Protein AF-A0A926M4H6-F1 (afdb_monomer_lite)

Secondary structure (DSSP, 8-state):
-EEEEEEEEEEETTTTEEEEEEEEEETTEEEEEEEEEETTTTEEEEEEEETTTTEEEEEEEE--SSS-EEEEEEEEETTEEEEEEEEE-SSEEEEEE--SSSEEEEEEEETTEEEEEEEEEEEEE-TTTTSTTSHHHHHHHTTTT--TT--EEEEEEEEEEET-TTEEEEEEEEEEETTEEE-TTEEEEETTTEEEEEEEEEEEEETTEEEEEEEEEEEES-HHHHHHHTT--GGG-----EEEEEEEEETTTTEEEEEEEEETTB--HHHHHHHHHHHTSS-----HHHHHHHHHHHHHHHH-

Structure (mmCIF, N/CA/C/O backbone):
data_AF-A0A926M4H6-F1
#
_entry.id   AF-A0A926M4H6-F1
#
loop_
_atom_site.group_PDB
_atom_site.id
_atom_site.type_symbol
_atom_site.label_atom_id
_atom_site.label_alt_id
_atom_site.label_comp_id
_atom_site.label_asym_id
_atom_site.label_entity_id
_atom_site.label_seq_id
_atom_site.pdbx_PDB_ins_code
_atom_site.Cartn_x
_atom_site.Cartn_y
_atom_site.Cartn_z
_atom_site.occupancy
_atom_site.B_iso_or_equiv
_atom_site.auth_seq_id
_atom_site.auth_comp_id
_atom_site.auth_asym_id
_atom_site.auth_atom_id
_atom_site.pdbx_PDB_model_num
ATOM 1 N N . ILE A 1 1 ? 26.370 9.071 -8.020 1.00 70.00 1 ILE A N 1
ATOM 2 C CA . ILE A 1 1 ? 25.369 8.137 -7.439 1.00 70.00 1 ILE A CA 1
ATOM 3 C C . ILE A 1 1 ? 25.194 6.892 -8.317 1.00 70.00 1 ILE A C 1
ATOM 5 O O . ILE A 1 1 ? 25.114 5.806 -7.763 1.00 70.00 1 ILE A O 1
ATOM 9 N N . ASN A 1 2 ? 25.250 7.008 -9.650 1.00 79.31 2 ASN A N 1
ATOM 10 C CA . ASN A 1 2 ? 25.356 5.860 -10.562 1.00 79.31 2 ASN A CA 1
ATOM 11 C C . ASN A 1 2 ? 26.815 5.659 -11.034 1.00 79.31 2 ASN A C 1
ATOM 13 O O . ASN A 1 2 ? 27.478 6.642 -11.373 1.00 79.31 2 ASN A O 1
ATOM 17 N N . LYS A 1 3 ? 27.313 4.419 -11.039 1.00 91.81 3 LYS A N 1
ATOM 18 C CA . LYS A 1 3 ? 28.613 4.013 -11.596 1.00 91.81 3 LYS A CA 1
ATOM 19 C C . LYS A 1 3 ? 28.379 3.097 -12.794 1.00 91.81 3 LYS A C 1
ATOM 21 O O . LYS A 1 3 ? 27.682 2.095 -12.669 1.00 91.81 3 LYS A O 1
ATOM 26 N N . ILE A 1 4 ? 29.022 3.391 -13.920 1.00 93.75 4 ILE A N 1
ATOM 27 C CA . ILE A 1 4 ? 29.002 2.539 -15.115 1.00 93.75 4 ILE A CA 1
ATOM 28 C C . ILE A 1 4 ? 30.327 1.779 -15.168 1.00 93.75 4 ILE A C 1
ATOM 30 O O . ILE A 1 4 ? 31.373 2.379 -15.398 1.00 93.75 4 ILE A O 1
ATOM 34 N N . TYR A 1 5 ? 30.300 0.465 -14.951 1.00 93.25 5 TYR A N 1
ATOM 35 C CA . TYR A 1 5 ? 31.510 -0.364 -15.015 1.00 93.25 5 TYR A CA 1
ATOM 36 C C . TYR A 1 5 ? 31.916 -0.683 -16.446 1.00 93.25 5 TYR A C 1
ATOM 38 O O . TYR A 1 5 ? 33.097 -0.780 -16.764 1.00 93.25 5 TYR A O 1
ATOM 46 N N . ASN A 1 6 ? 30.924 -0.932 -17.297 1.00 94.44 6 ASN A N 1
ATOM 47 C CA . ASN A 1 6 ? 31.132 -1.252 -18.697 1.00 94.44 6 ASN A CA 1
ATOM 48 C C . ASN A 1 6 ? 29.868 -0.904 -19.474 1.00 94.44 6 ASN A C 1
ATOM 50 O O . ASN A 1 6 ? 28.768 -1.215 -19.019 1.00 94.44 6 ASN A O 1
ATOM 54 N N . SER A 1 7 ? 30.033 -0.310 -20.647 1.00 95.75 7 SER A N 1
ATOM 55 C CA . SER A 1 7 ? 28.954 -0.037 -21.583 1.00 95.75 7 SER A CA 1
ATOM 56 C C . SER A 1 7 ? 29.453 -0.298 -22.997 1.00 95.75 7 SER A C 1
ATOM 58 O O . SER A 1 7 ? 30.540 0.148 -23.365 1.00 95.75 7 SER A O 1
ATOM 60 N N . LYS A 1 8 ? 28.678 -1.043 -23.782 1.00 96.81 8 LYS A N 1
ATOM 61 C CA . LYS A 1 8 ? 28.976 -1.357 -25.178 1.00 96.81 8 LYS A CA 1
ATOM 62 C C . LYS A 1 8 ? 27.751 -1.065 -26.021 1.00 96.81 8 LYS A C 1
ATOM 64 O O . LYS A 1 8 ? 26.684 -1.598 -25.737 1.00 96.81 8 LYS A O 1
ATOM 69 N N . PHE A 1 9 ? 27.939 -0.272 -27.067 1.00 96.38 9 PHE A N 1
ATOM 70 C CA . PHE A 1 9 ? 26.945 -0.042 -28.102 1.00 96.38 9 PHE A CA 1
ATOM 71 C C . PHE A 1 9 ? 27.488 -0.576 -29.423 1.00 96.38 9 PHE A C 1
ATOM 73 O O . PHE A 1 9 ? 28.598 -0.216 -29.818 1.00 96.38 9 PHE A O 1
ATOM 80 N N . PHE A 1 10 ? 26.753 -1.476 -30.064 1.00 96.19 10 PHE A N 1
ATOM 81 C CA . PHE A 1 10 ? 27.194 -2.134 -31.290 1.00 96.19 10 PHE A CA 1
ATOM 82 C C . PHE A 1 10 ? 26.002 -2.570 -32.139 1.00 96.19 10 PHE A C 1
ATOM 84 O O . PHE A 1 10 ? 24.872 -2.652 -31.662 1.00 96.19 10 PHE A O 1
ATOM 91 N N . PHE A 1 11 ? 26.273 -2.859 -33.407 1.00 95.12 11 PHE A N 1
ATOM 92 C CA . PHE A 1 11 ? 25.317 -3.511 -34.289 1.00 95.12 11 PHE A CA 1
ATOM 93 C C . PHE A 1 11 ? 25.547 -5.026 -34.245 1.00 95.12 11 PHE A C 1
ATOM 95 O O . PHE A 1 11 ? 26.652 -5.492 -34.530 1.00 95.12 11 PHE A O 1
ATOM 102 N N . ASP A 1 12 ? 24.532 -5.787 -33.848 1.00 91.88 12 ASP A N 1
ATOM 103 C CA . ASP A 1 12 ? 24.532 -7.247 -33.888 1.00 91.88 12 ASP A CA 1
ATOM 104 C C . ASP A 1 12 ? 24.179 -7.704 -35.306 1.00 91.88 12 ASP A C 1
ATOM 106 O O . ASP A 1 12 ? 23.017 -7.680 -35.706 1.00 91.88 12 ASP A O 1
ATOM 110 N N . PHE A 1 13 ? 25.189 -8.115 -36.074 1.00 89.81 13 PHE A N 1
ATOM 111 C CA . PHE A 1 13 ? 25.015 -8.565 -37.457 1.00 89.81 13 PHE A CA 1
ATOM 112 C C . PHE A 1 13 ? 24.216 -9.867 -37.587 1.00 89.81 13 PHE A C 1
ATOM 114 O O . PHE A 1 13 ? 23.619 -10.085 -38.637 1.00 89.81 13 PHE A O 1
ATOM 121 N N . ASN A 1 14 ? 24.186 -10.716 -36.555 1.00 89.69 14 ASN A N 1
ATOM 122 C CA . ASN A 1 14 ? 23.461 -11.987 -36.611 1.00 89.69 14 ASN A CA 1
ATOM 123 C C . ASN A 1 14 ? 21.954 -11.761 -36.473 1.00 89.69 14 ASN A C 1
ATOM 125 O O . ASN A 1 14 ? 21.169 -12.381 -37.183 1.00 89.69 14 ASN A O 1
ATOM 129 N N . ASN A 1 15 ? 21.566 -10.858 -35.568 1.00 89.38 15 ASN A N 1
ATOM 130 C CA . ASN A 1 15 ? 20.164 -10.538 -35.294 1.00 89.38 15 ASN A CA 1
ATOM 131 C C . ASN A 1 15 ? 19.672 -9.275 -36.019 1.00 89.38 15 ASN A C 1
ATOM 133 O O . ASN A 1 15 ? 18.485 -8.976 -35.975 1.00 89.38 15 ASN A O 1
ATOM 137 N N . LEU A 1 16 ? 20.571 -8.533 -36.676 1.00 91.50 16 LEU A N 1
ATOM 138 C CA . LEU A 1 16 ? 20.319 -7.257 -37.356 1.00 91.50 16 LEU A CA 1
ATOM 139 C C . LEU A 1 16 ? 19.759 -6.151 -36.437 1.00 91.50 16 LEU A C 1
ATOM 141 O O . LEU A 1 16 ? 18.946 -5.321 -36.855 1.00 91.50 16 LEU A O 1
ATOM 145 N N . LYS A 1 17 ? 20.226 -6.107 -35.184 1.00 95.38 17 LYS A N 1
ATOM 146 C CA . LYS A 1 17 ? 19.749 -5.180 -34.141 1.00 95.38 17 LYS A CA 1
ATOM 147 C C . LYS A 1 17 ? 20.841 -4.214 -33.692 1.00 95.38 17 LYS A C 1
ATOM 149 O O . LYS A 1 17 ? 22.024 -4.542 -33.701 1.00 95.38 17 LYS A O 1
ATOM 154 N N . ASN A 1 18 ? 20.453 -3.014 -33.259 1.00 96.00 18 ASN A N 1
ATOM 155 C CA . ASN A 1 18 ? 21.369 -2.142 -32.512 1.00 96.00 18 ASN A CA 1
ATOM 156 C C . ASN A 1 18 ? 21.249 -2.476 -31.029 1.00 96.00 18 ASN A C 1
ATOM 158 O O . ASN A 1 18 ? 20.162 -2.317 -30.478 1.00 96.00 18 ASN A O 1
ATOM 162 N N . SER A 1 19 ? 22.344 -2.874 -30.391 1.00 97.00 19 SER A N 1
ATOM 163 C CA . SER A 1 19 ? 22.335 -3.350 -29.010 1.00 97.00 19 SER A CA 1
ATOM 164 C C . SER A 1 19 ? 23.195 -2.467 -28.107 1.00 97.00 19 SER A C 1
ATOM 166 O O . SER A 1 19 ? 24.349 -2.161 -28.411 1.00 97.00 19 SER A O 1
ATOM 168 N N . LEU A 1 20 ? 22.628 -2.072 -26.968 1.00 97.31 20 LEU A N 1
ATOM 169 C CA . LEU A 1 20 ? 23.309 -1.442 -25.844 1.00 97.31 20 LEU A CA 1
ATOM 170 C C . LEU A 1 20 ? 23.356 -2.436 -24.685 1.00 97.31 20 LEU A C 1
ATOM 172 O O . LEU A 1 20 ? 22.321 -2.777 -24.121 1.00 97.31 20 LEU A O 1
ATOM 176 N N . LEU A 1 21 ? 24.555 -2.847 -24.286 1.00 97.19 21 LEU A N 1
ATOM 177 C CA . LEU A 1 21 ? 24.782 -3.656 -23.092 1.00 97.19 21 LEU A CA 1
ATOM 178 C C . LEU A 1 21 ? 25.539 -2.831 -22.059 1.00 97.19 21 LEU A C 1
ATOM 180 O O . LEU A 1 21 ? 26.640 -2.355 -22.333 1.00 97.19 21 LEU A O 1
ATOM 184 N N . SER A 1 22 ? 24.999 -2.728 -20.849 1.00 97.31 22 SER A N 1
ATOM 185 C CA . SER A 1 22 ? 25.605 -1.943 -19.779 1.00 97.31 22 SER A CA 1
ATOM 186 C C . SER A 1 22 ? 25.585 -2.672 -18.436 1.00 97.31 22 SER A C 1
ATOM 188 O O . SER A 1 22 ? 24.615 -3.346 -18.084 1.00 97.31 22 SER A O 1
ATOM 190 N N . ARG A 1 23 ? 26.681 -2.558 -17.680 1.00 97.38 23 ARG A N 1
ATOM 191 C CA . ARG A 1 23 ? 26.822 -3.038 -16.298 1.00 97.38 23 ARG A CA 1
ATOM 192 C C . ARG A 1 23 ? 27.028 -1.836 -15.392 1.00 97.38 23 ARG A C 1
ATOM 194 O O . ARG A 1 23 ? 27.992 -1.094 -15.573 1.00 97.38 23 ARG A O 1
ATOM 201 N N . ASN A 1 24 ? 26.155 -1.692 -14.407 1.00 96.94 24 ASN A N 1
ATOM 202 C CA . ASN A 1 24 ? 26.038 -0.488 -13.599 1.00 96.94 24 ASN A CA 1
ATOM 203 C C . ASN A 1 24 ? 25.925 -0.824 -12.110 1.00 96.94 24 ASN A C 1
ATOM 205 O O . ASN A 1 24 ? 25.664 -1.971 -11.739 1.00 96.94 24 ASN A O 1
ATOM 209 N N . GLU A 1 25 ? 26.082 0.192 -11.271 1.00 94.00 25 GLU A N 1
ATOM 210 C CA . GLU A 1 25 ? 25.785 0.158 -9.842 1.00 94.00 25 GLU A CA 1
ATOM 211 C C . GLU A 1 25 ? 25.175 1.488 -9.396 1.00 94.00 25 GLU A C 1
ATOM 213 O O . GLU A 1 25 ? 25.735 2.555 -9.648 1.00 94.00 25 GLU A O 1
ATOM 218 N N . ILE A 1 26 ? 24.054 1.418 -8.679 1.00 91.56 26 ILE A N 1
ATOM 219 C CA . ILE A 1 26 ? 23.436 2.561 -7.999 1.00 91.56 26 ILE A CA 1
ATOM 220 C C . ILE A 1 26 ? 23.183 2.177 -6.541 1.00 91.56 26 ILE A C 1
ATOM 222 O O . ILE A 1 26 ? 22.739 1.067 -6.282 1.00 91.56 26 ILE A O 1
ATOM 226 N N . PHE A 1 27 ? 23.530 3.034 -5.576 1.00 86.50 27 PHE A N 1
ATOM 227 C CA . PHE A 1 27 ? 23.387 2.736 -4.134 1.00 86.50 27 PHE A CA 1
ATOM 228 C C . PHE A 1 27 ? 23.950 1.360 -3.706 1.00 86.50 27 PHE A C 1
ATOM 230 O O . PHE A 1 27 ? 23.334 0.617 -2.945 1.00 86.50 27 PHE A O 1
ATOM 237 N N . ASN A 1 28 ? 25.129 0.984 -4.220 1.00 86.12 28 ASN A N 1
ATOM 238 C CA . ASN A 1 28 ? 25.757 -0.330 -3.994 1.00 86.12 28 ASN A CA 1
ATOM 239 C C . ASN A 1 28 ? 24.903 -1.526 -4.474 1.00 86.12 28 ASN A C 1
ATOM 241 O O . ASN A 1 28 ? 25.061 -2.652 -3.987 1.00 86.12 28 ASN A O 1
ATOM 245 N N . ILE A 1 29 ? 23.961 -1.298 -5.391 1.00 90.81 29 ILE A N 1
ATOM 246 C CA . ILE A 1 29 ? 23.134 -2.315 -6.039 1.00 90.81 29 ILE A CA 1
ATOM 247 C C . ILE A 1 29 ? 23.637 -2.486 -7.475 1.00 90.81 29 ILE A C 1
ATOM 249 O O . ILE A 1 29 ? 23.394 -1.612 -8.310 1.00 90.81 29 ILE A O 1
ATOM 253 N N . PRO A 1 30 ? 24.333 -3.594 -7.789 1.00 95.06 30 PRO A N 1
ATOM 254 C CA . PRO A 1 30 ? 24.762 -3.872 -9.148 1.00 95.06 30 PRO A CA 1
ATOM 255 C C . PRO A 1 30 ? 23.579 -4.338 -10.003 1.00 95.06 30 PRO A C 1
ATOM 257 O O . PRO A 1 30 ? 22.746 -5.145 -9.568 1.00 95.06 30 PRO A O 1
ATOM 260 N N . PHE A 1 31 ? 23.534 -3.873 -11.247 1.00 96.50 31 PHE A N 1
ATOM 261 C CA . PHE A 1 31 ? 22.524 -4.266 -12.223 1.00 96.50 31 PHE A CA 1
ATOM 262 C C . PHE A 1 31 ? 23.079 -4.266 -13.649 1.00 96.50 31 PHE A C 1
ATOM 264 O O . PHE A 1 31 ? 24.136 -3.700 -13.948 1.00 96.50 31 PHE A O 1
ATOM 271 N N . LYS A 1 32 ? 22.367 -4.946 -14.543 1.00 97.94 32 LYS A N 1
ATOM 272 C CA . LYS A 1 32 ? 22.653 -4.989 -15.975 1.00 97.94 32 LYS A CA 1
ATOM 273 C C . LYS A 1 32 ? 21.462 -4.449 -16.744 1.00 97.94 32 LYS A C 1
ATOM 275 O O . LYS A 1 32 ? 20.327 -4.700 -16.353 1.00 97.94 32 LYS A O 1
ATOM 280 N N . ILE A 1 33 ? 21.750 -3.748 -17.832 1.00 97.62 33 ILE A N 1
ATOM 281 C CA . ILE A 1 33 ? 20.761 -3.318 -18.816 1.00 97.62 33 ILE A CA 1
ATOM 282 C C . ILE A 1 33 ? 21.183 -3.864 -20.177 1.00 97.62 33 ILE A C 1
ATOM 284 O O . ILE A 1 33 ? 22.357 -3.767 -20.547 1.00 97.62 33 ILE A O 1
ATOM 288 N N . LEU A 1 34 ? 20.224 -4.417 -20.907 1.00 97.94 34 LEU A N 1
ATOM 289 C CA . LEU A 1 34 ? 20.305 -4.708 -22.329 1.00 97.94 34 LEU A CA 1
ATOM 290 C C . LEU A 1 34 ? 19.166 -3.956 -23.021 1.00 97.94 34 LEU A C 1
ATOM 292 O O . LEU A 1 34 ? 18.021 -4.062 -22.599 1.00 97.94 34 LEU A O 1
ATOM 296 N N . ILE A 1 35 ? 19.483 -3.190 -24.059 1.00 97.56 35 ILE A N 1
ATOM 297 C CA . ILE A 1 35 ? 18.495 -2.555 -24.934 1.00 97.56 35 ILE A CA 1
ATOM 298 C C . ILE A 1 35 ? 18.814 -2.981 -26.352 1.00 97.56 35 ILE A C 1
ATOM 300 O O . ILE A 1 35 ? 19.947 -2.796 -26.788 1.00 97.56 35 ILE A O 1
ATOM 304 N N . GLU A 1 36 ? 17.840 -3.514 -27.071 1.00 97.69 36 GLU A N 1
ATOM 305 C CA . GLU A 1 36 ? 17.993 -3.890 -28.470 1.00 97.69 36 GLU A CA 1
ATOM 306 C C . GLU A 1 36 ? 16.924 -3.197 -29.299 1.00 97.69 36 GLU A C 1
ATOM 308 O O . GLU A 1 36 ? 15.741 -3.262 -28.986 1.00 97.69 36 GLU A O 1
ATOM 313 N N . ASN A 1 37 ? 17.347 -2.521 -30.358 1.00 96.81 37 ASN A N 1
ATOM 314 C CA . ASN A 1 37 ? 16.454 -1.871 -31.300 1.00 96.81 37 ASN A CA 1
ATOM 315 C C . ASN A 1 37 ? 16.472 -2.629 -32.629 1.00 96.81 37 ASN A C 1
ATOM 317 O O . ASN A 1 37 ? 17.458 -2.551 -33.381 1.00 96.81 37 ASN A O 1
ATOM 321 N N . ASP A 1 38 ? 15.380 -3.333 -32.902 1.00 94.62 38 ASP A N 1
ATOM 322 C CA . ASP A 1 38 ? 15.095 -3.989 -34.169 1.00 94.62 38 ASP A CA 1
ATOM 323 C C . ASP A 1 38 ? 14.401 -3.001 -35.110 1.00 94.62 38 ASP A C 1
ATOM 325 O O . ASP A 1 38 ? 13.189 -2.781 -35.068 1.00 94.62 38 ASP A O 1
ATOM 329 N N . LYS A 1 39 ? 15.195 -2.392 -35.993 1.00 89.62 39 LYS A N 1
ATOM 330 C CA . LYS A 1 39 ? 14.684 -1.406 -36.949 1.00 89.62 39 LYS A CA 1
ATOM 331 C C . LYS A 1 39 ? 13.786 -2.013 -38.026 1.00 89.62 39 LYS A C 1
ATOM 333 O O . LYS A 1 39 ? 13.011 -1.259 -38.613 1.00 89.62 39 LYS A O 1
ATOM 338 N N . PHE A 1 40 ? 13.905 -3.312 -38.301 1.00 89.62 40 PHE A N 1
ATOM 339 C CA . PHE A 1 40 ? 13.136 -3.988 -39.343 1.00 89.62 40 PHE A CA 1
ATOM 340 C C . PHE A 1 40 ? 11.723 -4.287 -38.852 1.00 89.62 40 PHE A C 1
ATOM 342 O O . PHE A 1 40 ? 10.758 -3.862 -39.487 1.00 89.62 40 PHE A O 1
ATOM 349 N N . ASN A 1 41 ? 11.611 -4.926 -37.686 1.00 91.50 41 ASN A N 1
ATOM 350 C CA . ASN A 1 41 ? 10.322 -5.239 -37.060 1.00 91.50 41 ASN A CA 1
ATOM 351 C C . ASN A 1 41 ? 9.699 -4.031 -36.344 1.00 91.50 41 ASN A C 1
ATOM 353 O O . ASN A 1 41 ? 8.508 -4.031 -36.041 1.00 91.50 41 ASN A O 1
ATOM 357 N N . LYS A 1 42 ? 10.492 -2.971 -36.145 1.00 94.06 42 LYS A N 1
ATOM 358 C CA . LYS A 1 42 ? 10.155 -1.760 -35.392 1.00 94.06 42 LYS A CA 1
ATOM 359 C C . LYS A 1 42 ? 9.803 -2.061 -33.941 1.00 94.06 42 LYS A C 1
ATOM 361 O O . LYS A 1 42 ? 8.764 -1.637 -33.436 1.00 94.06 42 LYS A O 1
ATOM 366 N N . GLU A 1 43 ? 10.710 -2.768 -33.281 1.00 96.25 43 GLU A N 1
ATOM 367 C CA . GLU A 1 43 ? 10.570 -3.177 -31.889 1.00 96.25 43 GLU A CA 1
ATOM 368 C C . GLU A 1 43 ? 11.787 -2.767 -31.064 1.00 96.25 43 GLU A C 1
ATOM 370 O O . GLU A 1 43 ? 12.932 -2.837 -31.519 1.00 96.25 43 GLU A O 1
ATOM 375 N N . VAL A 1 44 ? 11.538 -2.343 -29.828 1.00 96.94 44 VAL A N 1
ATOM 376 C CA . VAL A 1 44 ? 12.577 -2.139 -28.819 1.00 96.94 44 VAL A CA 1
ATOM 377 C C . VAL A 1 44 ? 12.407 -3.184 -27.734 1.00 96.94 44 VAL A C 1
ATOM 379 O O . VAL A 1 44 ? 11.395 -3.195 -27.036 1.00 96.94 44 VAL A O 1
ATOM 382 N N . PHE A 1 45 ? 13.419 -4.027 -27.572 1.00 97.94 45 PHE A N 1
ATOM 383 C CA . PHE A 1 45 ? 13.551 -4.910 -26.427 1.00 97.94 45 PHE A CA 1
ATOM 384 C C . PHE A 1 45 ? 14.372 -4.221 -25.337 1.00 97.94 45 PHE A C 1
ATOM 386 O O . PHE A 1 45 ? 15.420 -3.630 -25.606 1.00 97.94 45 PHE A O 1
ATOM 393 N N . PHE A 1 46 ? 13.914 -4.312 -24.098 1.00 98.06 46 PHE A N 1
ATOM 394 C CA . PHE A 1 46 ? 14.625 -3.857 -22.916 1.00 98.06 46 PHE A CA 1
ATOM 395 C C . PHE A 1 46 ? 14.658 -4.984 -21.892 1.00 98.06 46 PHE A C 1
ATOM 397 O O . PHE A 1 46 ? 13.641 -5.606 -21.606 1.00 98.06 46 PHE A O 1
ATOM 404 N N . LYS A 1 47 ? 15.829 -5.208 -21.302 1.00 98.38 47 LYS A N 1
ATOM 405 C CA . LYS A 1 47 ? 16.011 -6.125 -20.187 1.00 98.38 47 LYS A CA 1
ATOM 406 C C . LYS A 1 47 ? 16.827 -5.478 -19.085 1.00 98.38 47 LYS A C 1
ATOM 408 O O . LYS A 1 47 ? 17.954 -5.033 -19.312 1.00 98.38 47 LYS A O 1
ATOM 413 N N . PHE A 1 48 ? 16.280 -5.480 -17.879 1.00 97.94 48 PHE A N 1
ATOM 414 C CA . PHE A 1 48 ? 16.967 -5.116 -16.650 1.00 97.94 48 PHE A CA 1
ATOM 415 C C . PHE A 1 48 ? 17.145 -6.357 -15.784 1.00 97.94 48 PHE A C 1
ATOM 417 O O . PHE A 1 48 ? 16.217 -7.138 -15.623 1.00 97.94 48 PHE A O 1
ATOM 424 N N . SER A 1 49 ? 18.325 -6.510 -15.186 1.00 97.44 49 SER A N 1
ATOM 425 C CA . SER A 1 49 ? 18.622 -7.632 -14.294 1.00 97.44 49 SER A CA 1
ATOM 426 C C . SER A 1 49 ? 19.439 -7.185 -13.090 1.00 97.44 49 SER A C 1
ATOM 428 O O . SER A 1 49 ? 20.569 -6.706 -13.245 1.00 97.44 49 SER A O 1
ATOM 430 N N . SER A 1 50 ? 18.936 -7.422 -11.879 1.00 95.88 50 SER A N 1
ATOM 431 C CA . SER A 1 50 ? 19.679 -7.246 -10.630 1.00 95.88 50 SER A CA 1
ATOM 432 C C . SER A 1 50 ? 19.560 -8.474 -9.733 1.00 95.88 50 SER A C 1
ATOM 434 O O . SER A 1 50 ? 18.544 -8.721 -9.086 1.00 95.88 50 SER A O 1
ATOM 436 N N . LYS A 1 51 ? 20.670 -9.212 -9.604 1.00 93.44 51 LYS A N 1
ATOM 437 C CA . LYS A 1 51 ? 20.758 -10.364 -8.692 1.00 93.44 51 LYS A CA 1
ATOM 438 C C . LYS A 1 51 ? 20.592 -9.967 -7.227 1.00 93.44 51 LYS A C 1
ATOM 440 O O . LYS A 1 51 ? 20.026 -10.735 -6.461 1.00 93.44 51 LYS A O 1
ATOM 445 N N . LYS A 1 52 ? 21.086 -8.783 -6.842 1.00 90.38 52 LYS A N 1
ATOM 446 C CA . LYS A 1 52 ? 20.995 -8.291 -5.460 1.00 90.38 52 LYS A CA 1
ATOM 447 C C . LYS A 1 52 ? 19.543 -8.009 -5.072 1.00 90.38 52 LYS A C 1
ATOM 449 O O . LYS A 1 52 ? 19.150 -8.342 -3.963 1.00 90.38 52 LYS A O 1
ATOM 454 N N . LEU A 1 53 ? 18.760 -7.452 -5.999 1.00 89.38 53 LEU A N 1
ATOM 455 C CA . LEU A 1 53 ? 17.325 -7.228 -5.809 1.00 89.38 53 LEU A CA 1
ATOM 456 C C . LEU A 1 53 ? 16.476 -8.475 -6.079 1.00 89.38 53 LEU A C 1
ATOM 458 O O . LEU A 1 53 ? 15.298 -8.476 -5.744 1.00 89.38 53 LEU A O 1
ATOM 462 N N . ARG A 1 54 ? 17.060 -9.526 -6.677 1.00 92.06 54 ARG A N 1
ATOM 463 C CA . ARG A 1 54 ? 16.326 -10.678 -7.226 1.00 92.06 54 ARG A CA 1
ATOM 464 C C . ARG A 1 54 ? 15.189 -10.215 -8.147 1.00 92.06 54 ARG A C 1
ATOM 466 O O . ARG A 1 54 ? 14.055 -10.664 -8.007 1.00 92.06 54 ARG A O 1
ATOM 473 N N . LEU A 1 55 ? 15.527 -9.278 -9.031 1.00 94.12 55 LEU A N 1
ATOM 474 C CA . LEU A 1 55 ? 14.612 -8.606 -9.942 1.00 94.12 55 LEU A CA 1
ATOM 475 C C . LEU A 1 55 ? 15.139 -8.721 -11.371 1.00 94.12 55 LEU A C 1
ATOM 477 O O . LEU A 1 55 ? 16.254 -8.266 -11.650 1.00 94.12 55 LEU A O 1
ATOM 481 N N . ASP A 1 56 ? 14.318 -9.267 -12.256 1.00 96.62 56 ASP A N 1
ATOM 482 C CA . ASP A 1 56 ? 14.492 -9.217 -13.703 1.00 96.62 56 ASP A CA 1
ATOM 483 C C . ASP A 1 56 ? 13.253 -8.560 -14.325 1.00 96.62 56 ASP A C 1
ATOM 485 O O . ASP A 1 56 ? 12.129 -8.828 -13.913 1.00 96.62 56 ASP A O 1
ATOM 489 N N . ILE A 1 57 ? 13.455 -7.664 -15.286 1.00 97.50 57 ILE A N 1
ATOM 490 C CA . ILE A 1 57 ? 12.384 -7.000 -16.032 1.00 97.50 57 ILE A CA 1
ATOM 491 C C . ILE A 1 57 ? 12.693 -7.176 -17.508 1.00 97.50 57 ILE A C 1
ATOM 493 O O . ILE A 1 57 ? 13.796 -6.836 -17.937 1.00 97.50 57 ILE A O 1
ATOM 497 N N . GLU A 1 58 ? 11.735 -7.670 -18.274 1.00 98.19 58 GLU A N 1
ATOM 498 C CA . GLU A 1 58 ? 11.816 -7.799 -19.724 1.00 98.19 58 GLU A CA 1
ATOM 499 C C . GLU A 1 58 ? 10.664 -7.033 -20.357 1.00 98.19 58 GLU A C 1
ATOM 501 O O . GLU A 1 58 ? 9.542 -7.063 -19.871 1.00 98.19 58 GLU A O 1
ATOM 506 N N . ASN A 1 59 ? 10.946 -6.296 -21.420 1.00 97.88 59 ASN A N 1
ATOM 507 C CA . ASN A 1 59 ? 9.978 -5.415 -22.045 1.00 97.88 59 ASN A CA 1
ATOM 508 C C . ASN A 1 59 ? 10.164 -5.421 -23.554 1.00 97.88 59 ASN A C 1
ATOM 510 O O . ASN A 1 59 ? 11.285 -5.251 -24.034 1.00 97.88 59 ASN A O 1
ATOM 514 N N . ILE A 1 60 ? 9.071 -5.544 -24.296 1.00 97.69 60 ILE A N 1
ATOM 515 C CA . ILE A 1 60 ? 9.049 -5.392 -25.751 1.00 97.69 60 ILE A CA 1
ATOM 516 C C . ILE A 1 60 ? 8.084 -4.260 -26.074 1.00 97.69 60 ILE A C 1
ATOM 518 O O . ILE A 1 60 ? 6.954 -4.255 -25.608 1.00 97.69 60 ILE A O 1
ATOM 522 N N . THR A 1 61 ? 8.530 -3.283 -26.861 1.00 97.12 61 THR A N 1
ATOM 523 C CA . THR A 1 61 ? 7.689 -2.180 -27.347 1.00 97.12 61 THR A CA 1
ATOM 524 C C . THR A 1 61 ? 7.686 -2.151 -28.862 1.00 97.12 61 THR A C 1
ATOM 526 O O . THR A 1 61 ? 8.736 -1.921 -29.465 1.00 97.12 61 THR A O 1
ATOM 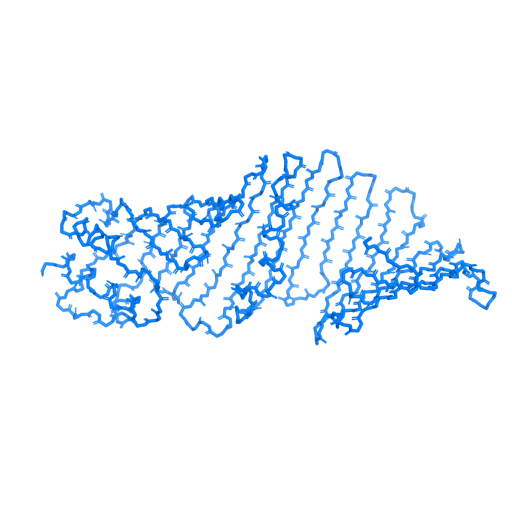529 N N . SER A 1 62 ? 6.517 -2.287 -29.476 1.00 96.56 62 SER A N 1
ATOM 530 C CA . SER A 1 62 ? 6.326 -2.007 -30.892 1.00 96.56 62 SER A CA 1
ATOM 531 C C . SER A 1 62 ? 6.158 -0.507 -31.122 1.00 96.56 62 SER A C 1
ATOM 533 O O . SER A 1 62 ? 5.374 0.172 -30.460 1.00 96.56 62 SER A O 1
ATOM 535 N N . TYR A 1 63 ? 6.893 0.026 -32.093 1.00 92.25 63 TYR A N 1
ATOM 536 C CA . TYR A 1 63 ? 6.738 1.393 -32.593 1.00 92.25 63 TYR A CA 1
ATOM 537 C C . TYR A 1 63 ? 6.343 1.406 -34.077 1.00 92.25 63 TYR A C 1
ATOM 539 O O . TYR A 1 63 ? 6.634 2.354 -34.813 1.00 92.25 63 TYR A O 1
ATOM 547 N N . ASN A 1 64 ? 5.685 0.334 -34.535 1.00 86.75 64 ASN A N 1
ATOM 548 C CA . ASN A 1 64 ? 5.156 0.237 -35.893 1.00 86.75 64 ASN A CA 1
ATOM 549 C C . ASN A 1 64 ? 4.113 1.309 -36.196 1.00 86.75 64 ASN A C 1
ATOM 551 O O . ASN A 1 64 ? 4.149 1.912 -37.276 1.00 86.75 64 ASN A O 1
ATOM 555 N N . GLU A 1 65 ? 3.229 1.562 -35.238 1.00 80.44 65 GLU A N 1
ATOM 556 C CA . GLU A 1 65 ? 2.230 2.611 -35.313 1.00 80.44 65 GLU A CA 1
ATOM 557 C C . GLU A 1 65 ? 2.803 3.968 -34.892 1.00 80.44 65 GLU A C 1
ATOM 559 O O . GLU A 1 65 ? 3.594 4.100 -33.959 1.00 80.44 65 GLU A O 1
ATOM 564 N N . LYS A 1 66 ? 2.413 5.025 -35.615 1.00 77.69 66 LYS A N 1
ATOM 565 C CA . LYS A 1 66 ? 2.955 6.373 -35.378 1.00 77.69 66 LYS A CA 1
ATOM 566 C C . LYS A 1 66 ? 2.346 7.064 -34.156 1.00 77.69 66 LYS A C 1
ATOM 568 O O . LYS A 1 66 ? 2.981 7.962 -33.608 1.00 77.69 66 LYS A O 1
ATOM 573 N N . MET A 1 67 ? 1.110 6.720 -33.789 1.00 85.38 67 MET A N 1
ATOM 574 C CA . MET A 1 67 ? 0.340 7.437 -32.762 1.00 85.38 67 MET A CA 1
ATOM 575 C C . MET A 1 67 ? 0.267 6.703 -31.424 1.00 85.38 67 MET A C 1
ATOM 577 O O . MET A 1 67 ? 0.202 7.364 -30.386 1.00 85.38 67 MET A O 1
ATOM 581 N N . VAL A 1 68 ? 0.289 5.372 -31.455 1.00 92.75 68 VAL A N 1
ATOM 582 C CA . VAL A 1 68 ? 0.233 4.498 -30.284 1.00 92.75 68 VAL A CA 1
ATOM 583 C C . VAL A 1 68 ? 1.422 3.551 -30.365 1.00 92.75 68 VAL A C 1
ATOM 585 O O . VAL A 1 68 ? 1.776 3.095 -31.446 1.00 92.75 68 VAL A O 1
ATOM 588 N N . LYS A 1 69 ? 2.090 3.308 -29.243 1.00 95.75 69 LYS A N 1
ATOM 589 C CA . LYS A 1 69 ? 3.117 2.272 -29.133 1.00 95.75 69 LYS A CA 1
ATOM 590 C C . LYS A 1 69 ? 2.613 1.234 -28.160 1.00 95.75 69 LYS A C 1
ATOM 592 O O . LYS A 1 69 ? 2.352 1.571 -27.010 1.00 95.75 69 LYS A O 1
ATOM 597 N N . GLU A 1 70 ? 2.494 0.008 -28.616 1.00 96.44 70 GLU A N 1
ATOM 598 C CA . GLU A 1 70 ? 2.033 -1.102 -27.795 1.00 96.44 70 GLU A CA 1
ATOM 599 C C . GLU A 1 70 ? 3.236 -1.852 -27.246 1.00 96.44 70 GLU A C 1
ATOM 601 O O . GLU A 1 70 ? 4.296 -1.905 -27.880 1.00 96.44 70 GLU A O 1
ATOM 606 N N . GLY A 1 71 ? 3.097 -2.432 -26.067 1.00 96.25 71 GLY A N 1
ATOM 607 C CA . GLY A 1 71 ? 4.148 -3.268 -25.531 1.00 96.25 71 GLY A CA 1
ATOM 608 C C . GLY A 1 71 ? 3.687 -4.204 -24.439 1.00 96.25 71 GLY A C 1
ATOM 609 O O . GLY A 1 71 ? 2.595 -4.074 -23.892 1.00 96.25 71 GLY A O 1
ATOM 610 N N . SER A 1 72 ? 4.576 -5.142 -24.145 1.00 96.69 72 SER A N 1
ATOM 611 C CA . SER A 1 72 ? 4.421 -6.161 -23.121 1.00 96.69 72 SER A CA 1
ATOM 612 C C . SER A 1 72 ? 5.605 -6.092 -22.163 1.00 96.69 72 SER A C 1
ATOM 614 O O . SER A 1 72 ? 6.760 -6.060 -22.602 1.00 96.69 72 SER A O 1
ATOM 616 N N . LEU A 1 73 ? 5.317 -6.099 -20.869 1.00 96.00 73 LEU A N 1
ATOM 617 C CA . LEU A 1 73 ? 6.268 -6.003 -19.772 1.00 96.00 73 LEU A CA 1
ATOM 618 C C . LEU A 1 73 ? 6.120 -7.226 -18.866 1.00 96.00 73 LEU A C 1
ATOM 620 O O . LEU A 1 73 ? 5.056 -7.458 -18.304 1.00 96.00 73 LEU A O 1
ATOM 624 N N . GLU A 1 74 ? 7.208 -7.953 -18.670 1.00 96.06 74 GLU A N 1
ATOM 625 C CA . GLU A 1 74 ? 7.329 -9.060 -17.729 1.00 96.06 74 GLU A CA 1
ATOM 626 C C . GLU A 1 74 ? 8.232 -8.636 -16.570 1.00 96.06 74 GLU A C 1
ATOM 628 O O . GLU A 1 74 ? 9.378 -8.223 -16.768 1.00 96.06 74 GLU A O 1
ATOM 633 N N . ILE A 1 75 ? 7.725 -8.733 -15.345 1.00 94.00 75 ILE A N 1
ATOM 634 C CA . ILE A 1 75 ? 8.454 -8.428 -14.113 1.00 94.00 75 ILE A CA 1
ATOM 635 C C . ILE A 1 75 ? 8.595 -9.717 -13.316 1.00 94.00 75 ILE A C 1
ATOM 637 O O . ILE A 1 75 ? 7.604 -10.263 -12.842 1.00 94.00 75 ILE A O 1
ATOM 641 N N . TYR A 1 76 ? 9.827 -10.166 -13.103 1.00 93.31 76 TYR A N 1
ATOM 642 C CA . TYR A 1 76 ? 10.168 -11.302 -12.253 1.00 93.31 76 TYR A CA 1
ATOM 643 C C . TYR A 1 76 ? 10.800 -10.786 -10.962 1.00 93.31 76 TYR A C 1
ATOM 645 O O . TYR A 1 76 ? 11.936 -10.308 -10.966 1.00 93.31 76 TYR A O 1
ATOM 653 N N . LEU A 1 77 ? 10.077 -10.884 -9.848 1.00 88.69 77 LEU A N 1
ATOM 654 C CA . LEU A 1 77 ? 10.535 -10.435 -8.537 1.00 88.69 77 LEU A CA 1
ATOM 655 C C . LEU A 1 77 ? 10.484 -11.596 -7.542 1.00 88.69 77 LEU A C 1
ATOM 657 O O . LEU A 1 77 ? 9.431 -12.166 -7.270 1.00 88.69 77 LEU A O 1
ATOM 661 N N . LEU A 1 78 ? 11.630 -11.917 -6.940 1.00 85.56 78 LEU A N 1
ATOM 662 C CA . LEU A 1 78 ? 11.789 -13.033 -6.004 1.00 85.56 78 LEU A CA 1
ATOM 663 C C . LEU A 1 78 ? 11.423 -14.396 -6.618 1.00 85.56 78 LEU A C 1
ATOM 665 O O . LEU A 1 78 ? 12.306 -15.035 -7.188 1.00 85.56 78 LEU A O 1
ATOM 669 N N . ASN A 1 79 ? 10.187 -14.856 -6.409 1.00 78.44 79 ASN A N 1
ATOM 670 C CA . ASN A 1 79 ? 9.633 -16.117 -6.914 1.00 78.44 79 ASN A CA 1
ATOM 671 C C . ASN A 1 79 ? 8.336 -15.889 -7.715 1.00 78.44 79 ASN A C 1
ATOM 673 O O . ASN A 1 79 ? 7.749 -16.861 -8.182 1.00 78.44 79 ASN A O 1
ATOM 677 N N . ASP A 1 80 ? 7.903 -14.634 -7.852 1.00 83.56 80 ASP A N 1
ATOM 678 C CA . ASP A 1 80 ? 6.652 -14.258 -8.496 1.00 83.56 80 ASP A CA 1
ATOM 679 C C . ASP A 1 80 ? 6.943 -13.543 -9.818 1.00 83.56 80 ASP A C 1
ATOM 681 O O . ASP A 1 80 ? 7.973 -12.880 -9.981 1.00 83.56 80 ASP A O 1
ATOM 685 N N . SER A 1 81 ? 6.020 -13.679 -10.765 1.00 88.56 81 SER A N 1
ATOM 686 C CA . SER A 1 81 ? 6.060 -12.980 -12.045 1.00 88.56 81 SER A CA 1
ATOM 687 C C . SER A 1 81 ? 4.771 -12.202 -12.269 1.00 88.56 81 SER A C 1
ATOM 689 O O . SER A 1 81 ? 3.689 -12.646 -11.881 1.00 88.56 81 SER A O 1
ATOM 691 N N . SER A 1 82 ? 4.872 -11.036 -12.892 1.00 89.69 82 SER A N 1
ATOM 692 C CA . SER A 1 82 ? 3.729 -10.219 -13.292 1.00 89.69 82 SER A CA 1
ATOM 693 C C . SER A 1 82 ? 3.926 -9.732 -14.716 1.00 89.69 82 SER A C 1
ATOM 695 O O . SER A 1 82 ? 4.955 -9.133 -15.022 1.00 89.69 82 SER A O 1
ATOM 697 N N . SER A 1 83 ? 2.924 -9.979 -15.548 1.00 93.81 83 SER A N 1
ATOM 698 C CA . SER A 1 83 ? 2.898 -9.600 -16.951 1.00 93.81 83 SER A CA 1
ATOM 699 C C . SER A 1 83 ? 1.895 -8.474 -17.169 1.00 93.81 83 SER A C 1
ATOM 701 O O . SER A 1 83 ? 0.804 -8.482 -16.587 1.00 93.81 83 SER A O 1
ATOM 703 N N . PHE A 1 84 ? 2.266 -7.503 -17.995 1.00 95.38 84 PHE A N 1
ATOM 704 C CA . PHE A 1 84 ? 1.450 -6.343 -18.320 1.00 95.38 84 PHE A CA 1
ATOM 705 C C . PHE A 1 84 ? 1.501 -6.051 -19.808 1.00 95.38 84 PHE A C 1
ATOM 707 O O . PHE A 1 84 ? 2.580 -6.007 -20.392 1.00 95.38 84 PHE A O 1
ATOM 714 N N . ASN A 1 85 ? 0.352 -5.725 -20.377 1.00 96.88 85 ASN A N 1
ATOM 715 C CA . ASN A 1 85 ? 0.258 -5.039 -21.652 1.00 96.88 85 ASN A CA 1
ATOM 716 C C . ASN A 1 85 ? 0.055 -3.544 -21.418 1.00 96.88 85 ASN A C 1
ATOM 718 O O . ASN A 1 85 ? -0.596 -3.136 -20.451 1.00 96.88 85 ASN A O 1
ATOM 722 N N . TYR A 1 86 ? 0.615 -2.718 -22.294 1.00 97.06 86 TYR A N 1
ATOM 723 C CA . TYR A 1 86 ? 0.470 -1.272 -22.210 1.00 97.06 86 TYR A CA 1
ATOM 724 C C . TYR A 1 86 ? 0.417 -0.602 -23.580 1.00 97.06 86 TYR A C 1
ATOM 726 O O . TYR A 1 86 ? 0.955 -1.094 -24.572 1.00 97.06 86 TYR A O 1
ATOM 734 N N . GLU A 1 87 ? -0.179 0.585 -23.596 1.00 97.44 87 GLU A N 1
ATOM 735 C CA . GLU A 1 87 ? -0.243 1.483 -24.740 1.00 97.44 87 GLU A CA 1
ATOM 736 C C . GLU A 1 87 ? 0.350 2.838 -24.359 1.00 97.44 87 GLU A C 1
ATOM 738 O O . GLU A 1 87 ? -0.089 3.478 -23.407 1.00 97.44 87 GLU A O 1
ATOM 743 N N . ILE A 1 88 ? 1.330 3.313 -25.124 1.00 96.81 88 ILE A N 1
ATOM 744 C CA . ILE A 1 88 ? 1.908 4.650 -24.982 1.00 96.81 88 ILE A CA 1
ATOM 745 C C . ILE A 1 88 ? 1.369 5.535 -26.097 1.00 96.81 88 ILE A C 1
ATOM 747 O O . ILE A 1 88 ? 1.657 5.333 -27.279 1.00 96.81 88 ILE A O 1
ATOM 751 N N . ARG A 1 89 ? 0.637 6.571 -25.707 1.00 95.62 89 ARG A N 1
ATOM 752 C CA . ARG A 1 89 ? 0.152 7.647 -26.573 1.00 95.62 89 ARG A CA 1
ATOM 753 C C . ARG A 1 89 ? 1.029 8.881 -26.381 1.00 95.62 89 ARG A C 1
ATOM 755 O O . ARG A 1 89 ? 1.933 8.917 -25.551 1.00 95.62 89 ARG A O 1
ATOM 762 N N . LYS A 1 90 ? 0.752 9.943 -27.141 1.00 93.56 90 LYS A N 1
ATOM 763 C CA . LYS A 1 90 ? 1.518 11.201 -27.066 1.00 93.56 90 LYS A CA 1
ATOM 764 C C . LYS A 1 90 ? 1.638 11.755 -25.635 1.00 93.56 90 LYS A C 1
ATOM 766 O O . LYS A 1 90 ? 2.703 12.243 -25.275 1.00 93.56 90 LYS A O 1
ATOM 771 N N . ASN A 1 91 ? 0.551 11.696 -24.865 1.00 95.50 91 ASN A N 1
ATOM 772 C CA . ASN A 1 91 ? 0.445 12.315 -23.542 1.00 95.50 91 ASN A CA 1
ATOM 773 C C . ASN A 1 91 ? 0.011 11.337 -22.442 1.00 95.50 91 ASN A C 1
ATOM 775 O O . ASN A 1 91 ? -0.234 11.795 -21.331 1.00 95.50 91 ASN A O 1
ATOM 779 N N . SER A 1 92 ? -0.113 10.040 -22.734 1.00 97.12 92 SER A N 1
ATOM 780 C CA . SER A 1 92 ? -0.557 9.064 -21.742 1.00 97.12 92 SER A CA 1
ATOM 781 C C . SER A 1 92 ? 0.092 7.698 -21.934 1.00 97.12 92 SER A C 1
ATOM 783 O O . SER A 1 92 ? 0.569 7.370 -23.023 1.00 97.12 92 SER A O 1
ATOM 785 N N . LEU A 1 93 ? 0.083 6.910 -20.867 1.00 97.94 93 LEU A N 1
ATOM 786 C CA . LEU A 1 93 ? 0.366 5.486 -20.861 1.00 97.94 93 LEU A CA 1
ATOM 787 C C . LEU A 1 93 ? -0.767 4.783 -20.123 1.00 97.94 93 LEU A C 1
ATOM 789 O O . LEU A 1 93 ? -1.039 5.109 -18.971 1.00 97.94 93 LEU A O 1
ATOM 793 N N . ASP A 1 94 ? -1.396 3.819 -20.775 1.00 98.00 94 ASP A N 1
ATOM 794 C CA . ASP A 1 94 ? -2.400 2.943 -20.178 1.00 98.00 94 ASP A CA 1
ATOM 795 C C . ASP A 1 94 ? -1.786 1.549 -20.040 1.00 98.00 94 ASP A C 1
ATOM 797 O O . ASP A 1 94 ? -1.073 1.108 -20.942 1.00 98.00 94 ASP A O 1
ATOM 801 N N . PHE A 1 95 ? -2.011 0.859 -18.924 1.00 97.25 95 PHE A N 1
ATOM 802 C CA . PHE A 1 95 ? -1.515 -0.504 -18.724 1.00 97.25 95 PHE A CA 1
ATOM 803 C C . PHE A 1 95 ? -2.560 -1.395 -18.068 1.00 97.25 95 PHE A C 1
ATOM 805 O O . PHE A 1 95 ? -3.424 -0.933 -17.317 1.00 97.25 95 PHE A O 1
ATOM 812 N N . LYS A 1 96 ? -2.443 -2.694 -18.326 1.00 96.44 96 LYS A N 1
ATOM 813 C CA . LYS A 1 96 ? -3.254 -3.736 -17.712 1.00 96.44 96 LYS A CA 1
ATOM 814 C C . LYS A 1 96 ? -2.441 -5.015 -17.547 1.00 96.44 96 LYS A C 1
ATOM 816 O O . LYS A 1 96 ? -1.655 -5.355 -18.423 1.00 96.44 96 LYS A O 1
ATOM 821 N N . SER A 1 97 ? -2.620 -5.722 -16.438 1.00 94.25 97 SER A N 1
ATOM 822 C CA . SER A 1 97 ? -2.014 -7.036 -16.232 1.00 94.25 97 SER A CA 1
ATOM 823 C C . SER A 1 97 ? -2.732 -8.133 -17.015 1.00 94.25 97 SER A C 1
ATOM 825 O O . SER A 1 97 ? -3.959 -8.110 -17.120 1.00 94.25 97 SER A O 1
ATOM 827 N N . ASP A 1 98 ? -2.008 -9.166 -17.445 1.00 86.38 98 ASP A N 1
ATOM 828 C CA . ASP A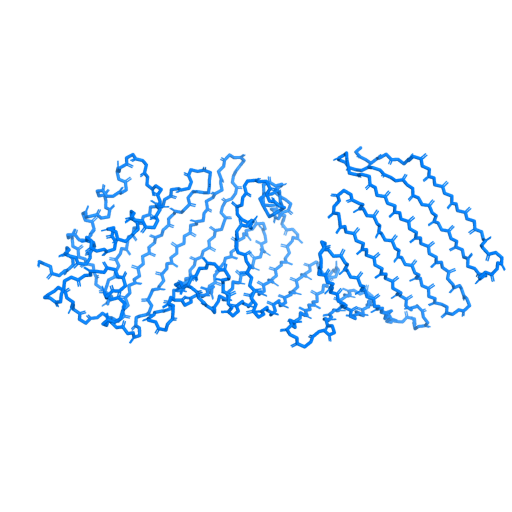 1 98 ? -2.617 -10.294 -18.177 1.00 86.38 98 ASP A CA 1
ATOM 829 C C . ASP A 1 98 ? -3.155 -11.406 -17.265 1.00 86.38 98 ASP A C 1
ATOM 831 O O . ASP A 1 98 ? -3.779 -12.369 -17.723 1.00 86.38 98 ASP A O 1
ATOM 835 N N . ASN A 1 99 ? -2.911 -11.305 -15.958 1.00 74.88 99 ASN A N 1
ATOM 836 C CA . ASN A 1 99 ? -3.271 -12.339 -15.000 1.00 74.88 99 ASN A CA 1
ATOM 837 C C . ASN A 1 99 ? -4.747 -12.236 -14.574 1.00 74.88 99 ASN A C 1
ATOM 839 O O . ASN A 1 99 ? -5.261 -11.162 -14.289 1.00 74.88 99 ASN A O 1
ATOM 843 N N . LYS A 1 100 ? -5.432 -13.384 -14.478 1.00 64.00 100 LYS A N 1
ATOM 844 C CA . LYS A 1 100 ? -6.822 -13.462 -13.996 1.00 64.00 100 LYS A CA 1
ATOM 845 C C . LYS A 1 100 ? -6.952 -13.434 -12.473 1.00 64.00 100 LYS A C 1
ATOM 847 O O . LYS A 1 100 ? -8.025 -13.099 -11.985 1.00 64.00 100 LYS A O 1
ATOM 852 N N . LYS A 1 101 ? -5.920 -13.857 -11.730 1.00 74.56 101 LYS A N 1
ATOM 853 C CA . LYS A 1 101 ? -5.975 -13.891 -10.257 1.00 74.56 101 LYS A CA 1
ATOM 854 C C . LYS A 1 101 ? -5.862 -12.497 -9.662 1.00 74.56 101 LYS A C 1
ATOM 856 O O . LYS A 1 101 ? -6.687 -12.109 -8.844 1.00 74.56 101 LYS A O 1
ATOM 861 N N . ASN A 1 102 ? -4.856 -11.761 -10.116 1.00 81.88 102 ASN A N 1
ATOM 862 C CA . ASN A 1 102 ? -4.645 -10.387 -9.714 1.00 81.88 102 ASN A CA 1
ATOM 863 C C . ASN A 1 102 ? -4.812 -9.502 -10.949 1.00 81.88 102 ASN A C 1
ATOM 865 O O . ASN A 1 102 ? -4.044 -9.648 -11.898 1.00 81.88 102 ASN A O 1
ATOM 869 N N . ASP A 1 103 ? -5.841 -8.654 -10.936 1.00 89.44 103 ASP A N 1
ATOM 870 C CA . ASP A 1 103 ? -6.183 -7.754 -12.039 1.00 89.44 103 ASP A CA 1
ATOM 871 C C . ASP A 1 103 ? -5.729 -6.344 -11.676 1.00 89.44 103 ASP A C 1
ATOM 873 O O . ASP A 1 103 ? -6.260 -5.708 -10.757 1.00 89.44 103 ASP A O 1
ATOM 877 N N . TYR A 1 104 ? -4.703 -5.888 -12.377 1.00 93.75 104 TYR A N 1
ATOM 878 C CA . TYR A 1 104 ? -4.117 -4.573 -12.231 1.00 93.75 104 TYR A CA 1
ATOM 879 C C . TYR A 1 104 ? -4.371 -3.778 -13.493 1.00 93.75 104 TYR A C 1
ATOM 881 O O . TYR A 1 104 ? -4.143 -4.263 -14.600 1.00 93.75 104 TYR A O 1
ATOM 889 N N . TYR A 1 105 ? -4.758 -2.527 -13.335 1.00 96.31 105 TYR A N 1
ATOM 890 C CA . TYR A 1 105 ? -4.842 -1.604 -14.451 1.00 96.31 105 TYR A CA 1
ATOM 891 C C . TYR A 1 105 ? -4.547 -0.194 -13.979 1.00 96.31 105 TYR A C 1
ATOM 893 O O . TYR A 1 105 ? -4.690 0.132 -12.800 1.00 96.31 105 TYR A O 1
ATOM 901 N N . GLY A 1 106 ? -4.136 0.656 -14.904 1.00 97.69 106 GLY A N 1
ATOM 902 C CA . GLY A 1 106 ? -3.872 2.039 -14.577 1.00 97.69 106 GLY A CA 1
ATOM 903 C C . GLY A 1 106 ? -3.601 2.893 -15.793 1.00 97.69 106 GLY A C 1
ATOM 904 O O . GLY A 1 106 ? -3.459 2.411 -16.918 1.00 97.69 106 GLY A O 1
ATOM 905 N N . LYS A 1 107 ? -3.546 4.189 -15.522 1.00 98.00 107 LYS A N 1
ATOM 906 C CA . LYS A 1 107 ? -3.338 5.246 -16.492 1.00 98.00 107 LYS A CA 1
ATOM 907 C C . LYS A 1 107 ? -2.379 6.272 -15.919 1.00 98.00 107 LYS A C 1
ATOM 909 O O . LYS A 1 107 ? -2.493 6.679 -14.767 1.00 98.00 107 LYS A O 1
ATOM 914 N N . LEU A 1 108 ? -1.454 6.717 -16.748 1.00 97.56 108 LEU A N 1
ATOM 915 C CA . LEU A 1 108 ? -0.503 7.769 -16.449 1.00 97.56 108 LEU A CA 1
ATOM 916 C C . LEU A 1 108 ? -0.635 8.847 -17.519 1.00 97.56 108 LEU A C 1
ATOM 918 O O . LEU A 1 108 ? -0.274 8.609 -18.666 1.00 97.56 108 LEU A O 1
ATOM 922 N N . ASP A 1 109 ? -1.114 10.030 -17.160 1.00 97.69 109 ASP A N 1
ATOM 923 C CA . ASP A 1 109 ? -1.037 11.214 -18.009 1.00 97.69 109 ASP A CA 1
ATOM 924 C C . ASP A 1 109 ? 0.304 11.923 -17.769 1.00 97.69 109 ASP A C 1
ATOM 926 O O . ASP A 1 109 ? 0.720 12.150 -16.634 1.00 97.69 109 ASP A O 1
ATOM 930 N N . PHE A 1 110 ? 1.013 12.272 -18.844 1.00 94.88 110 PHE A N 1
ATOM 931 C CA . PHE A 1 110 ? 2.328 12.918 -18.761 1.00 94.88 110 PHE A CA 1
ATOM 932 C C . PHE A 1 110 ? 2.228 14.425 -18.515 1.00 94.88 110 PHE A C 1
ATOM 934 O O . PHE A 1 110 ? 3.155 15.028 -17.969 1.00 94.88 110 PHE A O 1
ATOM 941 N N . LYS A 1 111 ? 1.147 15.063 -18.988 1.00 92.00 111 LYS A N 1
ATOM 942 C CA . LYS A 1 111 ? 0.959 16.514 -18.877 1.00 92.00 111 LYS A CA 1
ATOM 943 C C . LYS A 1 111 ? -0.530 16.922 -18.874 1.00 92.00 111 LYS A C 1
ATOM 945 O O . LYS A 1 111 ? -1.161 16.812 -19.928 1.00 92.00 111 LYS A O 1
ATOM 950 N N . PRO A 1 112 ? -1.048 17.500 -17.769 1.00 91.25 112 PRO A N 1
ATOM 951 C CA . PRO A 1 112 ? -0.416 17.529 -16.441 1.00 91.25 112 PRO A CA 1
ATOM 952 C C . PRO A 1 112 ? -0.139 16.104 -15.935 1.00 91.25 112 PRO A C 1
ATOM 954 O O . PRO A 1 112 ? -0.729 15.155 -16.444 1.00 91.25 112 PRO A O 1
ATOM 957 N N . PHE A 1 113 ? 0.797 15.954 -14.995 1.00 94.06 113 PHE A N 1
ATOM 958 C CA . PHE A 1 113 ? 1.090 14.640 -14.426 1.00 94.06 113 PHE A CA 1
ATOM 959 C C . PHE A 1 113 ? -0.115 14.161 -13.611 1.00 94.06 113 PHE A C 1
ATOM 961 O O . PHE A 1 113 ? -0.534 14.848 -12.680 1.00 94.06 113 PHE A O 1
ATOM 968 N N . TYR A 1 114 ? -0.654 12.996 -13.958 1.00 96.38 114 TYR A N 1
ATOM 969 C CA . TYR A 1 114 ? -1.689 12.317 -13.183 1.00 96.38 114 TYR A CA 1
ATOM 970 C C . TYR A 1 114 ? -1.489 10.814 -13.292 1.00 96.38 114 TYR A C 1
ATOM 972 O O . TYR A 1 114 ? -1.375 10.288 -14.398 1.00 96.38 114 TYR A O 1
ATOM 980 N N . PHE A 1 115 ? -1.444 10.119 -12.162 1.00 97.06 115 PHE A N 1
ATOM 981 C CA . PHE A 1 115 ? -1.317 8.670 -12.130 1.00 97.06 115 PHE A CA 1
ATOM 982 C C . PHE A 1 115 ? -2.508 8.058 -11.409 1.00 97.06 115 PHE A C 1
ATOM 984 O O . PHE A 1 115 ? -2.748 8.341 -10.242 1.00 97.06 115 PHE A O 1
ATOM 991 N N . TYR A 1 116 ? -3.223 7.186 -12.104 1.00 97.94 116 TYR A N 1
ATOM 992 C CA . TYR A 1 116 ? -4.279 6.366 -11.545 1.00 97.94 116 TYR A CA 1
ATOM 993 C C . TYR A 1 116 ? -3.907 4.890 -11.666 1.00 97.94 116 TYR A C 1
ATOM 995 O O . TYR A 1 116 ? -3.480 4.449 -12.735 1.00 97.94 116 TYR A O 1
ATOM 1003 N N . ALA A 1 117 ? -4.099 4.113 -10.605 1.00 97.50 117 ALA A N 1
ATOM 1004 C CA . ALA A 1 117 ? -3.954 2.665 -10.666 1.00 97.50 117 ALA A CA 1
ATOM 1005 C C . ALA A 1 117 ? -4.917 1.953 -9.719 1.00 97.50 117 ALA A C 1
ATOM 1007 O O . ALA A 1 117 ? -5.226 2.433 -8.634 1.00 97.50 117 ALA A O 1
ATOM 1008 N N . ASN A 1 118 ? -5.351 0.768 -10.119 1.00 97.06 118 ASN A N 1
ATOM 1009 C CA . ASN A 1 118 ? -6.144 -0.124 -9.297 1.00 97.06 118 ASN A CA 1
ATOM 1010 C C . ASN A 1 118 ? -5.457 -1.489 -9.261 1.00 97.06 118 ASN A C 1
ATOM 1012 O O . ASN A 1 118 ? -5.148 -2.070 -10.305 1.00 97.06 118 ASN A O 1
ATOM 1016 N N . PHE A 1 119 ? -5.193 -1.979 -8.055 1.00 94.25 119 PHE A N 1
ATOM 1017 C CA . PHE A 1 119 ? -4.494 -3.226 -7.800 1.00 94.25 119 PHE A CA 1
ATOM 1018 C C . PHE A 1 119 ? -5.415 -4.199 -7.067 1.00 94.25 119 PHE A C 1
ATOM 1020 O O . PHE A 1 119 ? -5.563 -4.114 -5.847 1.00 94.25 119 PHE A O 1
ATOM 1027 N N . ASN A 1 120 ? -6.011 -5.146 -7.793 1.00 93.44 120 ASN A N 1
ATOM 1028 C CA . ASN A 1 120 ? -6.824 -6.205 -7.196 1.00 93.44 120 ASN A CA 1
ATOM 1029 C C . ASN A 1 120 ? -5.974 -7.441 -6.912 1.00 93.44 120 ASN A C 1
ATOM 1031 O O . ASN A 1 120 ? -5.474 -8.073 -7.835 1.00 93.44 120 ASN A O 1
ATOM 1035 N N . ASN A 1 121 ? -5.848 -7.801 -5.639 1.00 89.75 121 ASN A N 1
ATOM 1036 C CA . ASN A 1 121 ? -5.065 -8.922 -5.138 1.00 89.75 121 ASN A CA 1
ATOM 1037 C C . ASN A 1 121 ? -5.948 -9.936 -4.405 1.00 89.75 121 ASN A C 1
ATOM 1039 O O . ASN A 1 121 ? -6.712 -9.577 -3.503 1.00 89.75 121 ASN A O 1
ATOM 1043 N N . GLU A 1 122 ? -5.797 -11.225 -4.729 1.00 88.62 122 GLU A N 1
ATOM 1044 C CA . GLU A 1 122 ? -6.441 -12.297 -3.950 1.00 88.62 122 GLU A CA 1
ATOM 1045 C C . GLU A 1 122 ? -5.924 -12.340 -2.510 1.00 88.62 122 GLU A C 1
ATOM 1047 O O . GLU A 1 122 ? -6.704 -12.549 -1.586 1.00 88.62 122 GLU A O 1
ATOM 1052 N N . GLY A 1 123 ? -4.631 -12.092 -2.302 1.00 87.44 123 GLY A N 1
ATOM 1053 C CA . GLY A 1 123 ? -4.074 -12.019 -0.962 1.00 87.44 123 GLY A CA 1
ATOM 1054 C C . GLY A 1 123 ? -2.763 -11.252 -0.893 1.00 87.44 123 GLY A C 1
ATOM 1055 O O . GLY A 1 123 ? -2.010 -11.187 -1.865 1.00 87.44 123 GLY A O 1
ATOM 1056 N N . LEU A 1 124 ? -2.487 -10.679 0.278 1.00 84.94 124 LEU A N 1
ATOM 1057 C CA . LEU A 1 124 ? -1.261 -9.940 0.565 1.00 84.94 124 LEU A CA 1
ATOM 1058 C C . LEU A 1 124 ? -0.712 -10.315 1.944 1.00 84.94 124 LEU A C 1
ATOM 1060 O O . LEU A 1 124 ? -1.416 -10.255 2.948 1.00 84.94 124 LEU A O 1
ATOM 1064 N N . SER A 1 125 ? 0.575 -10.659 2.009 1.00 80.19 125 SER A N 1
ATOM 1065 C CA . SER A 1 125 ? 1.273 -10.873 3.280 1.00 80.19 125 SER A CA 1
ATOM 1066 C C . SER A 1 125 ? 1.832 -9.563 3.823 1.00 80.19 125 SER A C 1
ATOM 1068 O O . SER A 1 125 ? 2.663 -8.920 3.185 1.00 80.19 125 SER A O 1
ATOM 1070 N N . THR A 1 126 ? 1.442 -9.201 5.044 1.00 74.50 126 THR A N 1
ATOM 1071 C CA . THR A 1 126 ? 1.884 -7.961 5.708 1.00 74.50 126 THR A CA 1
ATOM 1072 C C . THR A 1 126 ? 3.207 -8.094 6.454 1.00 74.50 126 THR A C 1
ATOM 1074 O O . THR A 1 126 ? 3.769 -7.090 6.886 1.00 74.50 126 THR A O 1
ATOM 1077 N N . LYS A 1 127 ? 3.750 -9.316 6.567 1.00 71.00 127 LYS A N 1
ATOM 1078 C CA . LYS A 1 127 ? 4.872 -9.674 7.456 1.00 71.00 127 LYS A CA 1
ATOM 1079 C C . LYS A 1 127 ? 6.169 -8.879 7.224 1.00 71.00 127 LYS A C 1
ATOM 1081 O O . LYS A 1 127 ? 7.049 -8.959 8.067 1.00 71.00 127 LYS A O 1
ATOM 1086 N N . LYS A 1 128 ? 6.298 -8.166 6.099 1.00 67.94 128 LYS A N 1
ATOM 1087 C CA . LYS A 1 128 ? 7.462 -7.325 5.763 1.00 67.94 128 LYS A CA 1
ATOM 1088 C C . LYS A 1 128 ? 7.117 -5.949 5.187 1.00 67.94 128 LYS A C 1
ATOM 1090 O O . LYS A 1 128 ? 8.021 -5.203 4.833 1.00 67.94 128 LYS A O 1
ATOM 1095 N N . LEU A 1 129 ? 5.832 -5.615 5.044 1.00 68.00 129 LEU A N 1
ATOM 1096 C CA . LEU A 1 129 ? 5.425 -4.357 4.398 1.00 68.00 129 LEU A CA 1
ATOM 1097 C C . LEU A 1 129 ? 5.711 -3.131 5.270 1.00 68.00 129 LEU A C 1
ATOM 1099 O O . LEU A 1 129 ? 5.951 -2.058 4.736 1.00 68.00 129 LEU A O 1
ATOM 1103 N N . PHE A 1 130 ? 5.699 -3.305 6.593 1.00 66.31 130 PHE A N 1
ATOM 1104 C CA . PHE A 1 130 ? 5.848 -2.225 7.575 1.00 66.31 130 PHE A CA 1
ATOM 1105 C C . PHE A 1 130 ? 7.116 -2.365 8.429 1.00 66.31 130 PHE A C 1
ATOM 1107 O O . PHE A 1 130 ? 7.228 -1.759 9.498 1.00 66.31 130 PHE A O 1
ATOM 1114 N N . ASP A 1 131 ? 8.060 -3.197 7.986 1.00 70.56 131 ASP A N 1
ATOM 1115 C CA . ASP A 1 131 ? 9.385 -3.253 8.597 1.00 70.56 131 ASP A CA 1
ATOM 1116 C C . ASP A 1 131 ? 10.150 -1.967 8.250 1.00 70.56 131 ASP A C 1
ATOM 1118 O O . ASP A 1 131 ? 9.977 -1.407 7.164 1.00 70.56 131 ASP A O 1
ATOM 1122 N N . SER A 1 132 ? 11.014 -1.502 9.157 1.00 68.44 132 SER A N 1
ATOM 1123 C CA . SER A 1 132 ? 11.861 -0.319 8.923 1.00 68.44 132 SER A CA 1
ATOM 1124 C C . SER A 1 132 ? 12.790 -0.482 7.723 1.00 68.44 132 SER A C 1
ATOM 1126 O O . SER A 1 132 ? 13.198 0.503 7.128 1.00 68.44 132 SER A O 1
ATOM 1128 N N . ASP A 1 133 ? 13.095 -1.727 7.359 1.00 70.12 133 ASP A N 1
ATOM 1129 C CA . ASP A 1 133 ? 13.988 -2.074 6.253 1.00 70.12 133 ASP A CA 1
ATOM 1130 C C . ASP A 1 133 ? 13.197 -2.356 4.956 1.00 70.12 133 ASP A C 1
ATOM 1132 O O . ASP A 1 133 ? 13.708 -2.976 4.019 1.00 70.12 133 ASP A O 1
ATOM 1136 N N . SER A 1 134 ? 11.909 -1.992 4.921 1.00 72.62 134 SER A N 1
ATOM 1137 C CA . SER A 1 134 ? 11.042 -2.191 3.760 1.00 72.62 134 SER A CA 1
ATOM 1138 C C . SER A 1 134 ? 11.190 -1.065 2.735 1.00 72.62 134 SER A C 1
ATOM 1140 O O . SER A 1 134 ? 11.349 0.104 3.079 1.00 72.62 134 SER A O 1
ATOM 1142 N N . ILE A 1 135 ? 11.019 -1.411 1.454 1.00 72.38 135 ILE A N 1
ATOM 1143 C CA . ILE A 1 135 ? 10.986 -0.434 0.353 1.00 72.38 135 ILE A CA 1
ATOM 1144 C C . ILE A 1 135 ? 9.880 0.618 0.555 1.00 72.38 135 ILE A C 1
ATOM 1146 O O . ILE A 1 135 ? 10.033 1.761 0.141 1.00 72.38 135 ILE A O 1
ATOM 1150 N N . LEU A 1 136 ? 8.769 0.244 1.202 1.00 76.31 136 LEU A N 1
ATOM 1151 C CA . LEU A 1 136 ? 7.675 1.163 1.517 1.00 76.31 136 LEU A CA 1
ATOM 1152 C C . LEU A 1 136 ? 8.131 2.236 2.501 1.00 76.31 136 LEU A C 1
ATOM 1154 O O . LEU A 1 136 ? 7.897 3.416 2.254 1.00 76.31 136 LEU A O 1
ATOM 1158 N N . TYR A 1 137 ? 8.816 1.837 3.576 1.00 77.62 137 TYR A N 1
ATOM 1159 C CA . TYR A 1 137 ? 9.378 2.780 4.537 1.00 77.62 137 TYR A CA 1
ATOM 1160 C C . TYR A 1 137 ? 10.380 3.728 3.870 1.00 77.62 137 TYR A C 1
ATOM 1162 O O . TYR A 1 137 ? 10.309 4.934 4.101 1.00 77.62 137 TYR A O 1
ATOM 1170 N N . ASP A 1 138 ? 11.249 3.213 2.994 1.00 77.81 138 ASP A N 1
ATOM 1171 C CA . ASP A 1 138 ? 12.214 4.029 2.248 1.00 77.81 138 ASP A CA 1
ATOM 1172 C C . ASP A 1 138 ? 11.530 5.034 1.306 1.00 77.81 138 ASP A C 1
ATOM 1174 O O . ASP A 1 138 ? 11.917 6.201 1.267 1.00 77.81 138 ASP A O 1
ATOM 1178 N N . ILE A 1 139 ? 10.495 4.615 0.565 1.00 81.75 139 ILE A N 1
ATOM 1179 C CA . ILE A 1 139 ? 9.738 5.500 -0.339 1.00 81.75 139 ILE A CA 1
ATOM 1180 C C . ILE A 1 139 ? 9.056 6.615 0.456 1.00 81.75 139 ILE A C 1
ATOM 1182 O O . ILE A 1 139 ? 9.210 7.785 0.108 1.00 81.75 139 ILE A O 1
ATOM 1186 N N . ILE A 1 140 ? 8.353 6.263 1.534 1.00 78.50 140 ILE A N 1
ATOM 1187 C CA . ILE A 1 140 ? 7.659 7.212 2.416 1.00 78.50 140 ILE A CA 1
ATOM 1188 C C . ILE A 1 140 ? 8.672 8.194 3.025 1.00 78.50 140 ILE A C 1
ATOM 1190 O O . ILE A 1 140 ? 8.518 9.407 2.904 1.00 78.50 140 ILE A O 1
ATOM 1194 N N . SER A 1 141 ? 9.768 7.681 3.588 1.00 75.69 141 SER A N 1
ATOM 1195 C CA . SER A 1 141 ? 10.793 8.493 4.261 1.00 75.69 141 SER A CA 1
ATOM 1196 C C . SER A 1 141 ? 11.636 9.341 3.307 1.00 75.69 141 SER A C 1
ATOM 1198 O O . SER A 1 141 ? 12.277 10.293 3.741 1.00 75.69 141 SER A O 1
ATOM 1200 N N . SER A 1 142 ? 11.668 9.011 2.012 1.00 81.44 142 SER A N 1
ATOM 1201 C CA . SER A 1 142 ? 12.413 9.788 1.013 1.00 81.44 142 SER A CA 1
ATOM 1202 C C . SER A 1 142 ? 11.776 11.137 0.670 1.00 81.44 142 SER A C 1
ATOM 1204 O O . SER A 1 142 ? 12.377 11.901 -0.082 1.00 81.44 142 SER A O 1
ATOM 1206 N N . GLU A 1 143 ? 10.557 11.404 1.157 1.00 80.31 143 GLU A N 1
ATOM 1207 C CA . GLU A 1 143 ? 9.741 12.572 0.795 1.00 80.31 143 GLU A CA 1
ATOM 1208 C C . GLU A 1 143 ? 9.467 12.679 -0.722 1.00 80.31 143 GLU A C 1
ATOM 1210 O O . GLU A 1 143 ? 8.964 13.696 -1.192 1.00 80.31 143 GLU A O 1
ATOM 1215 N N . ILE A 1 144 ? 9.733 11.631 -1.520 1.00 83.25 144 ILE A N 1
ATOM 1216 C CA . ILE A 1 144 ? 9.509 11.653 -2.979 1.00 83.25 144 ILE A CA 1
ATOM 1217 C C . ILE A 1 144 ? 8.034 11.867 -3.340 1.00 83.25 144 ILE A C 1
ATOM 1219 O O . ILE A 1 144 ? 7.719 12.379 -4.414 1.00 83.25 144 ILE A O 1
ATOM 1223 N N . LEU A 1 145 ? 7.142 11.488 -2.422 1.00 83.75 145 LEU A N 1
ATOM 1224 C CA . LEU A 1 145 ? 5.700 11.671 -2.524 1.00 83.75 145 LEU A CA 1
ATOM 1225 C C . LEU A 1 145 ? 5.250 13.097 -2.135 1.00 83.75 145 LEU A C 1
ATOM 1227 O O . LEU A 1 145 ? 4.171 13.517 -2.543 1.00 83.75 145 LEU A O 1
ATOM 1231 N N . ASN A 1 146 ? 6.090 13.877 -1.440 1.00 81.69 146 ASN A N 1
ATOM 1232 C CA . ASN A 1 146 ? 5.811 15.259 -1.027 1.00 81.69 146 ASN A CA 1
ATOM 1233 C C . ASN A 1 146 ? 6.127 16.246 -2.161 1.00 81.69 146 ASN A C 1
ATOM 1235 O O . ASN A 1 146 ? 7.036 17.075 -2.068 1.00 81.69 146 ASN A O 1
ATOM 1239 N N . ASN A 1 147 ? 5.399 16.155 -3.274 1.00 84.44 147 ASN A N 1
ATOM 1240 C CA . ASN A 1 147 ? 5.623 17.015 -4.434 1.00 84.44 147 ASN A CA 1
ATOM 1241 C C . ASN A 1 147 ? 4.320 17.660 -4.920 1.00 84.44 147 ASN A C 1
ATOM 1243 O O . ASN A 1 147 ? 3.350 16.978 -5.228 1.00 84.44 147 ASN A O 1
ATOM 1247 N N . LEU A 1 148 ? 4.329 18.991 -5.053 1.00 88.50 148 LEU A N 1
ATOM 1248 C CA . LEU A 1 148 ? 3.167 19.781 -5.484 1.00 88.50 148 LEU A CA 1
ATOM 1249 C C . LEU A 1 148 ? 2.674 19.441 -6.902 1.00 88.50 148 LEU A C 1
ATOM 1251 O O . LEU A 1 148 ? 1.518 19.687 -7.219 1.00 88.50 148 LEU A O 1
ATOM 1255 N N . ASN A 1 149 ? 3.539 18.894 -7.760 1.00 88.25 149 ASN A N 1
ATOM 1256 C CA . ASN A 1 149 ? 3.190 18.490 -9.125 1.00 88.25 149 ASN A CA 1
ATOM 1257 C C . ASN A 1 149 ? 2.807 17.006 -9.228 1.00 88.25 149 ASN A C 1
ATOM 1259 O O . ASN A 1 149 ? 2.636 16.498 -10.337 1.00 88.25 149 ASN A O 1
ATOM 1263 N N . LEU A 1 150 ? 2.736 16.302 -8.097 1.00 90.75 150 LEU A N 1
ATOM 1264 C CA . LEU A 1 150 ? 2.370 14.899 -8.040 1.00 90.75 150 LEU A CA 1
ATOM 1265 C C . LEU A 1 150 ? 0.875 14.799 -7.746 1.00 90.75 150 LEU A C 1
ATOM 1267 O O . LEU A 1 150 ? 0.425 15.200 -6.675 1.00 90.75 150 LEU A O 1
ATOM 1271 N N . ASN A 1 151 ? 0.122 14.286 -8.718 1.00 95.56 151 ASN A N 1
ATOM 1272 C CA . ASN A 1 151 ? -1.260 13.876 -8.519 1.00 95.56 151 ASN A CA 1
ATOM 1273 C C . ASN A 1 151 ? -1.364 12.363 -8.755 1.00 95.56 151 ASN A C 1
ATOM 1275 O O . ASN A 1 151 ? -1.070 11.882 -9.855 1.00 95.56 151 ASN A O 1
ATOM 1279 N N . ILE A 1 152 ? -1.696 11.621 -7.699 1.00 96.00 152 ILE A N 1
ATOM 1280 C CA . ILE A 1 152 ? -1.786 10.161 -7.692 1.00 96.00 152 ILE A CA 1
ATOM 1281 C C . ILE A 1 152 ? -3.113 9.739 -7.064 1.00 96.00 152 ILE A C 1
ATOM 1283 O O . ILE A 1 152 ? -3.490 10.244 -6.013 1.00 96.00 152 ILE A O 1
ATOM 1287 N N . ASN A 1 153 ? -3.768 8.751 -7.665 1.00 97.62 153 ASN A N 1
ATOM 1288 C CA . ASN A 1 153 ? -4.881 8.026 -7.072 1.00 97.62 153 ASN A CA 1
ATOM 1289 C C . ASN A 1 153 ? -4.660 6.516 -7.239 1.00 97.62 153 ASN A C 1
ATOM 1291 O O . ASN A 1 153 ? -4.623 6.008 -8.360 1.00 97.62 153 ASN A O 1
ATOM 1295 N N . ILE A 1 154 ? -4.477 5.799 -6.134 1.00 97.31 154 ILE A N 1
ATOM 1296 C CA . ILE A 1 154 ? -4.252 4.355 -6.149 1.00 97.31 154 ILE A CA 1
ATOM 1297 C C . ILE A 1 154 ? -5.271 3.654 -5.264 1.00 97.31 154 ILE A C 1
ATOM 1299 O O . ILE A 1 154 ? -5.353 3.936 -4.072 1.00 97.31 154 ILE A O 1
ATOM 1303 N N . ASP A 1 155 ? -5.947 2.658 -5.825 1.00 97.81 155 ASP A N 1
ATOM 1304 C CA . ASP A 1 155 ? -6.778 1.721 -5.076 1.00 97.81 155 ASP A CA 1
ATOM 1305 C C . ASP A 1 155 ? -6.047 0.381 -4.930 1.00 97.81 155 ASP A C 1
ATOM 1307 O O . ASP A 1 155 ? -5.705 -0.264 -5.922 1.00 97.81 155 ASP A O 1
ATOM 1311 N N . PHE A 1 156 ? -5.851 -0.087 -3.701 1.00 95.75 156 PHE A N 1
ATOM 1312 C CA . PHE A 1 156 ? -5.436 -1.458 -3.412 1.00 95.75 156 PHE A CA 1
ATOM 1313 C C . PHE A 1 156 ? -6.616 -2.243 -2.850 1.00 95.75 156 PHE A C 1
ATOM 1315 O O . PHE A 1 156 ? -7.073 -1.983 -1.739 1.00 95.75 156 PHE A O 1
ATOM 1322 N N . ASN A 1 157 ? -7.064 -3.244 -3.599 1.00 96.06 157 ASN A N 1
ATOM 1323 C CA . ASN A 1 157 ? -8.136 -4.152 -3.215 1.00 96.06 157 ASN A CA 1
ATOM 1324 C C . ASN A 1 157 ? -7.533 -5.507 -2.850 1.00 96.06 157 ASN A C 1
ATOM 1326 O O . ASN A 1 157 ? -7.050 -6.229 -3.718 1.00 96.06 157 ASN A O 1
ATOM 1330 N N . ILE A 1 158 ? -7.544 -5.866 -1.573 1.00 94.38 158 ILE A N 1
ATOM 1331 C CA . ILE A 1 158 ? -6.927 -7.085 -1.045 1.00 94.38 158 ILE A CA 1
ATOM 1332 C C . ILE A 1 158 ? -8.006 -7.911 -0.356 1.00 94.38 158 ILE A C 1
ATOM 1334 O O . ILE A 1 158 ? -8.543 -7.503 0.674 1.00 94.38 158 ILE A O 1
ATOM 1338 N N . LYS A 1 159 ? -8.311 -9.092 -0.900 1.00 92.81 159 LYS A N 1
ATOM 1339 C CA . LYS A 1 159 ? -9.335 -9.973 -0.313 1.00 92.81 159 LYS A CA 1
ATOM 1340 C C . LYS A 1 159 ? -8.847 -10.626 0.980 1.00 92.81 159 LYS A C 1
ATOM 1342 O O . LYS A 1 159 ? -9.530 -10.544 1.997 1.00 92.81 159 LYS A O 1
ATOM 1347 N N . ASP A 1 160 ? -7.661 -11.232 0.958 1.00 91.56 160 ASP A N 1
ATOM 1348 C CA . ASP A 1 160 ? -7.082 -11.924 2.115 1.00 91.56 160 ASP A CA 1
ATOM 1349 C C . ASP A 1 160 ? -5.814 -11.237 2.649 1.00 91.56 160 ASP A C 1
ATOM 1351 O O . ASP A 1 160 ? -4.869 -10.955 1.904 1.00 91.56 160 ASP A O 1
ATOM 1355 N N . ILE A 1 161 ? -5.762 -10.992 3.960 1.00 90.69 161 ILE A N 1
ATOM 1356 C CA . ILE A 1 161 ? -4.574 -10.459 4.633 1.00 90.69 161 ILE A CA 1
ATOM 1357 C C . ILE A 1 161 ? -3.834 -11.619 5.288 1.00 90.69 161 ILE A C 1
ATOM 1359 O O . ILE A 1 161 ? -4.074 -12.004 6.436 1.00 90.69 161 ILE A O 1
ATOM 1363 N N . VAL A 1 162 ? -2.878 -12.171 4.546 1.00 85.88 162 VAL A N 1
ATOM 1364 C CA . VAL A 1 162 ? -2.168 -13.385 4.942 1.00 85.88 162 VAL A CA 1
ATOM 1365 C C . VAL A 1 162 ? -1.459 -13.162 6.278 1.00 85.88 162 VAL A C 1
ATOM 1367 O O . VAL A 1 162 ? -0.686 -12.214 6.451 1.00 85.88 162 VAL A O 1
ATOM 1370 N N . ASN A 1 163 ? -1.655 -14.110 7.198 1.00 84.69 163 ASN A N 1
ATOM 1371 C CA . ASN A 1 163 ? -1.171 -14.108 8.585 1.00 84.69 163 ASN A CA 1
ATOM 1372 C C . ASN A 1 163 ? -1.934 -13.190 9.559 1.00 84.69 163 ASN A C 1
ATOM 1374 O O . ASN A 1 163 ? -1.509 -13.073 10.713 1.00 84.69 163 ASN A O 1
ATOM 1378 N N . VAL A 1 164 ? -3.047 -12.574 9.148 1.00 86.56 164 VAL A N 1
ATOM 1379 C CA . VAL A 1 164 ? -3.919 -11.787 10.034 1.00 86.56 164 VAL A CA 1
ATOM 1380 C C . VAL A 1 164 ? -5.354 -12.302 9.943 1.00 86.56 164 VAL A C 1
ATOM 1382 O O . VAL A 1 164 ? -6.196 -11.739 9.264 1.00 86.56 164 VAL A O 1
ATOM 1385 N N . ASN A 1 165 ? -5.644 -13.376 10.680 1.00 87.25 165 ASN A N 1
ATOM 1386 C CA . ASN A 1 165 ? -6.929 -14.091 10.621 1.00 87.25 165 ASN A CA 1
ATOM 1387 C C . ASN A 1 165 ? -8.154 -13.242 10.995 1.00 87.25 165 ASN A C 1
ATOM 1389 O O . ASN A 1 165 ? -9.290 -13.671 10.804 1.00 87.25 165 ASN A O 1
ATOM 1393 N N . GLU A 1 166 ? -7.937 -12.115 11.664 1.00 89.50 166 GLU A N 1
ATOM 1394 C CA . GLU A 1 166 ? -8.999 -11.207 12.063 1.00 89.50 166 GLU A CA 1
ATOM 1395 C C . GLU A 1 166 ? -9.367 -10.183 10.986 1.00 89.50 166 GLU A C 1
ATOM 1397 O O . GLU A 1 166 ? -10.435 -9.606 11.114 1.00 89.50 166 GLU A O 1
ATOM 1402 N N . LEU A 1 167 ? -8.536 -9.956 9.960 1.00 92.44 167 LEU A N 1
ATOM 1403 C CA . LEU A 1 167 ? -8.744 -8.897 8.970 1.00 92.44 167 LEU A CA 1
ATOM 1404 C C . LEU A 1 167 ? -8.848 -9.448 7.544 1.00 92.44 167 LEU A C 1
ATOM 1406 O O . LEU A 1 167 ? -8.057 -10.295 7.137 1.00 92.44 167 LEU A O 1
ATOM 1410 N N . ASN A 1 168 ? -9.783 -8.913 6.768 1.00 94.50 168 ASN A N 1
ATOM 1411 C CA . ASN A 1 168 ? -10.036 -9.299 5.381 1.00 94.50 168 ASN A CA 1
ATOM 1412 C C . ASN A 1 168 ? -10.649 -8.131 4.599 1.00 94.50 168 ASN A C 1
ATOM 1414 O O . ASN A 1 168 ? -11.080 -7.137 5.182 1.00 94.50 168 ASN A O 1
ATOM 1418 N N . ASN A 1 169 ? -10.694 -8.264 3.272 1.00 95.62 169 ASN A N 1
ATOM 1419 C CA . ASN A 1 169 ? -11.333 -7.315 2.358 1.00 95.62 169 ASN A CA 1
ATOM 1420 C C . ASN A 1 169 ? -10.896 -5.857 2.602 1.00 95.62 169 ASN A C 1
ATOM 1422 O O . ASN A 1 169 ? -11.713 -4.983 2.889 1.00 95.62 169 ASN A O 1
ATOM 1426 N N . LEU A 1 170 ? -9.589 -5.607 2.508 1.00 96.81 170 LEU A N 1
ATOM 1427 C CA . LEU A 1 170 ? -9.020 -4.264 2.563 1.00 96.81 170 LEU A CA 1
ATOM 1428 C C . LEU A 1 170 ? -9.191 -3.571 1.206 1.00 96.81 170 LEU A C 1
ATOM 1430 O O . LEU A 1 170 ? -8.669 -4.042 0.200 1.00 96.81 170 LEU A O 1
ATOM 1434 N N . LEU A 1 171 ? -9.867 -2.429 1.207 1.00 97.75 171 LEU A N 1
ATOM 1435 C CA . LEU A 1 171 ? -9.812 -1.406 0.168 1.00 97.75 171 LEU A CA 1
ATOM 1436 C C . LEU A 1 171 ? -9.002 -0.242 0.739 1.00 97.75 171 LEU A C 1
ATOM 1438 O O . LEU A 1 171 ? -9.502 0.526 1.558 1.00 97.75 171 LEU A O 1
ATOM 1442 N N . LEU A 1 172 ? -7.739 -0.137 0.345 1.00 97.12 172 LEU A N 1
ATOM 1443 C CA . LEU A 1 172 ? -6.879 0.986 0.699 1.00 97.12 172 LEU A CA 1
ATOM 1444 C C . LEU A 1 172 ? -6.849 1.958 -0.475 1.00 97.12 172 LEU A C 1
ATOM 1446 O O . LEU A 1 172 ? -6.318 1.621 -1.533 1.00 97.12 172 LEU A O 1
ATOM 1450 N N . LYS A 1 173 ? -7.391 3.152 -0.272 1.00 97.94 173 LYS A N 1
ATOM 1451 C CA . LYS A 1 173 ? -7.306 4.254 -1.227 1.00 97.94 173 LYS A CA 1
ATOM 1452 C C . LYS A 1 173 ? -6.139 5.142 -0.838 1.00 97.94 173 LYS A C 1
ATOM 1454 O O . LYS A 1 173 ? -5.954 5.420 0.341 1.00 97.94 173 LYS A O 1
ATOM 1459 N N . ILE A 1 174 ? -5.343 5.557 -1.811 1.00 96.06 174 ILE A N 1
ATOM 1460 C CA . ILE A 1 174 ? -4.221 6.471 -1.615 1.00 96.06 174 ILE A CA 1
ATOM 1461 C C . ILE A 1 174 ? -4.373 7.610 -2.610 1.00 96.06 174 ILE A C 1
ATOM 1463 O O . ILE A 1 174 ? -4.142 7.427 -3.807 1.00 96.06 174 ILE A O 1
ATOM 1467 N N . GLY A 1 175 ? -4.742 8.779 -2.103 1.00 96.06 175 GLY A N 1
ATOM 1468 C CA . GLY A 1 175 ? -4.712 10.030 -2.845 1.00 96.06 175 GLY A CA 1
ATOM 1469 C C . GLY A 1 175 ? -3.444 10.801 -2.509 1.00 96.06 175 GLY A C 1
ATOM 1470 O O . GLY A 1 175 ? -3.087 10.929 -1.341 1.00 96.06 175 GLY A O 1
ATOM 1471 N N . ILE A 1 176 ? -2.757 11.322 -3.520 1.00 94.44 176 ILE A N 1
ATOM 1472 C CA . ILE A 1 176 ? -1.682 12.297 -3.332 1.00 94.44 176 ILE A CA 1
ATOM 1473 C C . ILE A 1 176 ? -2.009 13.499 -4.187 1.00 94.44 176 ILE A C 1
ATOM 1475 O O . ILE A 1 176 ? -2.038 13.381 -5.408 1.00 94.44 176 ILE A O 1
ATOM 1479 N N . GLU A 1 177 ? -2.241 14.642 -3.556 1.00 92.19 177 GLU A N 1
ATOM 1480 C CA . GLU A 1 177 ? -2.545 15.892 -4.245 1.00 92.19 177 GLU A CA 1
ATOM 1481 C C . GLU A 1 177 ? -1.861 17.048 -3.523 1.00 92.19 177 GLU A C 1
ATOM 1483 O O . GLU A 1 177 ? -1.924 17.154 -2.302 1.00 92.19 177 GLU A O 1
ATOM 1488 N N . ASN A 1 178 ? -1.190 17.928 -4.271 1.00 87.19 178 ASN A N 1
ATOM 1489 C CA . ASN A 1 178 ? -0.484 19.088 -3.713 1.00 87.19 178 ASN A CA 1
ATOM 1490 C C . ASN A 1 178 ? 0.479 18.729 -2.557 1.00 87.19 178 ASN A C 1
ATOM 1492 O O . ASN A 1 178 ? 0.644 19.504 -1.617 1.00 87.19 178 ASN A O 1
ATOM 1496 N N . GLY A 1 179 ? 1.128 17.562 -2.635 1.00 85.56 179 GLY A N 1
ATOM 1497 C CA . GLY A 1 179 ? 2.048 17.063 -1.608 1.00 85.56 179 GLY A CA 1
ATOM 1498 C C . GLY A 1 179 ? 1.385 16.514 -0.338 1.00 85.56 179 GLY A C 1
ATOM 1499 O O . GLY A 1 179 ? 2.106 16.089 0.558 1.00 85.56 179 GLY A O 1
ATOM 1500 N N . GLU A 1 180 ? 0.054 16.496 -0.253 1.00 90.44 180 GLU A N 1
ATOM 1501 C CA . GLU A 1 180 ? -0.692 15.860 0.833 1.00 90.44 180 GLU A CA 1
ATOM 1502 C C . GLU A 1 180 ? -1.041 14.421 0.455 1.00 90.44 180 GLU A C 1
ATOM 1504 O O . GLU A 1 180 ? -1.493 14.164 -0.660 1.00 90.44 180 GLU A O 1
ATOM 1509 N N . ILE A 1 181 ? -0.845 13.486 1.387 1.00 92.88 181 ILE A N 1
ATOM 1510 C CA . ILE A 1 181 ? -1.177 12.071 1.209 1.00 92.88 181 ILE A CA 1
ATOM 1511 C C . ILE A 1 181 ? -2.411 11.758 2.053 1.00 92.88 181 ILE A C 1
ATOM 1513 O O . ILE A 1 181 ? -2.343 11.791 3.283 1.00 92.88 181 ILE A O 1
ATOM 1517 N N . ASN A 1 182 ? -3.519 11.418 1.401 1.00 95.12 182 ASN A N 1
ATOM 1518 C CA . ASN A 1 182 ? -4.768 11.029 2.046 1.00 95.12 182 ASN A CA 1
ATOM 1519 C C . ASN A 1 182 ? -5.094 9.548 1.814 1.00 95.12 182 ASN A C 1
ATOM 1521 O O . ASN A 1 182 ? -4.721 8.954 0.801 1.00 95.12 182 ASN A O 1
ATOM 1525 N N . LEU A 1 183 ? -5.786 8.961 2.787 1.00 97.06 183 LEU A N 1
ATOM 1526 C CA . LEU A 1 183 ? -6.265 7.578 2.793 1.00 97.06 183 LEU A CA 1
ATOM 1527 C C . LEU A 1 183 ? -7.788 7.518 2.997 1.00 97.06 183 LEU A C 1
ATOM 1529 O O . LEU A 1 183 ? -8.316 6.546 3.550 1.00 97.06 183 LEU A O 1
ATOM 1533 N N . ASP A 1 184 ? -8.477 8.588 2.604 1.00 97.69 184 ASP A N 1
ATOM 1534 C CA . ASP A 1 184 ? -9.907 8.786 2.813 1.00 97.69 184 ASP A CA 1
ATOM 1535 C C . ASP A 1 184 ? -10.731 7.658 2.179 1.00 97.69 184 ASP A C 1
ATOM 1537 O O . ASP A 1 184 ? -10.396 7.106 1.130 1.00 97.69 184 ASP A O 1
ATOM 1541 N N . ASP A 1 185 ? -11.824 7.297 2.847 1.00 97.94 185 ASP A N 1
ATOM 1542 C CA . ASP A 1 185 ? -12.753 6.232 2.468 1.00 97.94 185 ASP A CA 1
ATOM 1543 C C . ASP A 1 185 ? -12.108 4.850 2.265 1.00 97.94 185 ASP A C 1
ATOM 1545 O O . ASP A 1 185 ? -12.692 3.981 1.607 1.00 97.94 185 ASP A O 1
ATOM 1549 N N . SER A 1 186 ? -10.918 4.623 2.827 1.00 98.56 186 SER A N 1
ATOM 1550 C CA . SER A 1 186 ? -10.343 3.282 2.918 1.00 98.56 186 SER A CA 1
ATOM 1551 C C . SER A 1 186 ? -11.147 2.435 3.900 1.00 98.56 186 SER A C 1
ATOM 1553 O O . SER A 1 186 ? -11.521 2.907 4.977 1.00 98.56 186 SER A O 1
ATOM 1555 N N . THR A 1 187 ? -11.377 1.169 3.563 1.00 98.38 187 THR A N 1
ATOM 1556 C CA . THR A 1 187 ? -12.177 0.245 4.371 1.00 98.38 187 THR A CA 1
ATOM 1557 C C . THR A 1 187 ? -11.465 -1.075 4.592 1.00 98.38 187 THR A C 1
ATOM 1559 O O . THR A 1 187 ? -10.756 -1.564 3.718 1.00 98.38 187 THR A O 1
ATOM 1562 N N . ILE A 1 188 ? -11.705 -1.702 5.734 1.00 97.50 188 ILE A N 1
ATOM 1563 C CA . ILE A 1 188 ? -11.244 -3.056 6.034 1.00 97.50 188 ILE A CA 1
ATOM 1564 C C . ILE A 1 188 ? -12.283 -3.761 6.893 1.00 97.50 188 ILE A C 1
ATOM 1566 O O . ILE A 1 188 ? -12.916 -3.136 7.746 1.00 97.50 188 ILE A O 1
ATOM 1570 N N . LEU A 1 189 ? -12.465 -5.060 6.687 1.00 96.50 189 LEU A N 1
ATOM 1571 C CA . LEU A 1 189 ? -13.341 -5.852 7.534 1.00 96.50 189 LEU A CA 1
ATOM 1572 C C . LEU A 1 189 ? -12.555 -6.505 8.663 1.00 96.50 189 LEU A C 1
ATOM 1574 O O . LEU A 1 189 ? -11.416 -6.947 8.487 1.00 96.50 189 LEU A O 1
ATOM 1578 N N . TRP A 1 190 ? -13.193 -6.585 9.827 1.00 93.75 190 TRP A N 1
ATOM 1579 C CA . TRP A 1 190 ? -12.781 -7.497 10.880 1.00 93.75 190 TRP A CA 1
ATOM 1580 C C . TRP A 1 190 ? -13.663 -8.740 10.802 1.00 93.75 190 TRP A C 1
ATOM 1582 O O . TRP A 1 190 ? -14.761 -8.768 11.368 1.00 93.75 190 TRP A O 1
ATOM 1592 N N . LYS A 1 191 ? -13.191 -9.763 10.084 1.00 90.94 191 LYS A N 1
ATOM 1593 C CA . LYS A 1 191 ? -14.000 -10.926 9.693 1.00 90.94 191 LYS A CA 1
ATOM 1594 C C . LYS A 1 191 ? -15.301 -10.454 9.030 1.00 90.94 191 LYS A C 1
ATOM 1596 O O . LYS A 1 191 ? -15.274 -9.539 8.220 1.00 90.94 191 LYS A O 1
ATOM 1601 N N . ASP A 1 192 ? -16.435 -11.031 9.410 1.00 90.06 192 ASP A N 1
ATOM 1602 C CA . ASP A 1 192 ? -17.760 -10.566 8.996 1.00 90.06 192 ASP A CA 1
ATOM 1603 C C . ASP A 1 192 ? -18.445 -9.747 10.112 1.00 90.06 192 ASP A C 1
ATOM 1605 O O . ASP A 1 192 ? -19.619 -9.392 10.010 1.00 90.06 192 ASP A O 1
ATOM 1609 N N . ASP A 1 193 ? -17.709 -9.432 11.187 1.00 92.56 193 ASP A N 1
ATOM 1610 C CA . ASP A 1 193 ? -18.263 -8.887 12.430 1.00 92.56 193 ASP A CA 1
ATOM 1611 C C . ASP A 1 193 ? -18.505 -7.383 12.330 1.00 92.56 193 ASP A C 1
ATOM 1613 O O . ASP A 1 193 ? -19.490 -6.870 12.862 1.00 92.56 193 ASP A O 1
ATOM 1617 N N . LEU A 1 194 ? -17.583 -6.667 11.684 1.00 95.06 194 LEU A N 1
ATOM 1618 C CA . LEU A 1 194 ? -17.636 -5.218 11.532 1.00 95.06 194 LEU A CA 1
ATOM 1619 C C . LEU A 1 194 ? -16.807 -4.732 10.343 1.00 95.06 194 LEU A C 1
ATOM 1621 O O . LEU A 1 194 ? -15.888 -5.412 9.877 1.00 95.06 194 LEU A O 1
ATOM 1625 N N . MET A 1 195 ? -17.121 -3.520 9.901 1.00 97.69 195 MET A N 1
ATOM 1626 C CA . MET A 1 195 ? -16.372 -2.766 8.904 1.00 97.69 195 MET A CA 1
ATOM 1627 C C . MET A 1 195 ? -15.722 -1.556 9.568 1.00 97.69 195 MET A C 1
ATOM 1629 O O . MET A 1 195 ? -16.371 -0.816 10.298 1.00 97.69 195 MET A O 1
ATOM 1633 N N . ILE A 1 196 ? -14.434 -1.355 9.313 1.00 97.94 196 ILE A N 1
ATOM 1634 C CA . ILE A 1 196 ? -13.666 -0.198 9.769 1.00 97.94 196 ILE A CA 1
ATOM 1635 C C . ILE A 1 196 ? -13.433 0.691 8.553 1.00 97.94 196 ILE A C 1
ATOM 1637 O O . ILE A 1 196 ? -12.847 0.244 7.569 1.00 97.94 196 ILE A O 1
ATOM 1641 N N . THR A 1 197 ? -13.864 1.944 8.635 1.00 98.56 197 THR A N 1
ATOM 1642 C CA . THR A 1 197 ? -13.748 2.944 7.572 1.00 98.56 197 THR A CA 1
ATOM 1643 C C . THR A 1 197 ? -12.909 4.120 8.051 1.00 98.56 197 THR A C 1
ATOM 1645 O O . THR A 1 197 ? -13.230 4.740 9.066 1.00 98.56 197 THR A O 1
ATOM 1648 N N . LEU A 1 198 ? -11.868 4.482 7.303 1.00 98.44 198 LEU A N 1
ATOM 1649 C CA . LEU A 1 198 ? -11.167 5.755 7.458 1.00 98.44 198 LEU A CA 1
ATOM 1650 C C . LEU A 1 198 ? -12.006 6.852 6.797 1.00 98.44 198 LEU A C 1
ATOM 1652 O O . LEU A 1 198 ? -11.874 7.099 5.606 1.00 98.44 198 LEU A O 1
ATOM 1656 N N . LYS A 1 199 ? -12.894 7.512 7.550 1.00 97.88 199 LYS A N 1
ATOM 1657 C CA . LYS A 1 199 ? -13.723 8.611 7.014 1.00 97.88 199 LYS A CA 1
ATOM 1658 C C . LYS A 1 199 ? -12.875 9.772 6.515 1.00 97.88 199 LYS A C 1
ATOM 1660 O O . LYS A 1 199 ? -13.229 10.412 5.535 1.00 97.88 199 LYS A O 1
ATOM 1665 N N . LYS A 1 200 ? -11.796 10.051 7.242 1.00 96.75 200 LYS A N 1
ATOM 1666 C CA . LYS A 1 200 ? -10.727 10.966 6.854 1.00 96.75 200 LYS A CA 1
ATOM 1667 C C . LYS A 1 200 ? -9.422 10.428 7.395 1.00 96.75 200 LYS A C 1
ATOM 1669 O O . LYS A 1 200 ? -9.399 9.979 8.542 1.00 96.75 200 LYS A O 1
ATOM 1674 N N . ALA A 1 201 ? -8.354 10.483 6.626 1.00 97.38 201 ALA A N 1
ATOM 1675 C CA . ALA A 1 201 ? -7.048 10.037 7.065 1.00 97.38 201 ALA A CA 1
ATOM 1676 C C . ALA A 1 201 ? -5.956 10.721 6.248 1.00 97.38 201 ALA A C 1
ATOM 1678 O O . ALA A 1 201 ? -5.905 10.576 5.035 1.00 97.38 201 ALA A O 1
ATOM 1679 N N . ILE A 1 202 ? -5.056 11.426 6.926 1.00 95.31 202 ILE A N 1
ATOM 1680 C CA . ILE A 1 202 ? -3.941 12.148 6.318 1.00 95.31 202 ILE A CA 1
ATOM 1681 C C . ILE A 1 202 ? -2.645 11.598 6.899 1.00 95.31 202 ILE A C 1
ATOM 1683 O O . ILE A 1 202 ? -2.488 11.492 8.122 1.00 95.31 202 ILE A O 1
ATOM 1687 N N . LEU A 1 203 ? -1.713 11.245 6.020 1.00 92.31 203 LEU A N 1
ATOM 1688 C CA . LEU A 1 203 ? -0.357 10.878 6.394 1.00 92.31 203 LEU A CA 1
ATOM 1689 C C . LEU A 1 203 ? 0.505 12.144 6.407 1.00 92.31 203 LEU A C 1
ATOM 1691 O O . LEU A 1 203 ? 0.899 12.652 5.361 1.00 92.31 203 LEU A O 1
ATOM 1695 N N . ASN A 1 204 ? 0.802 12.645 7.604 1.00 88.31 204 ASN A N 1
ATOM 1696 C CA . ASN A 1 204 ? 1.710 13.767 7.796 1.00 88.31 204 ASN A CA 1
ATOM 1697 C C . ASN A 1 204 ? 3.149 13.258 7.946 1.00 88.31 204 ASN A C 1
ATOM 1699 O O . ASN A 1 204 ? 3.439 12.461 8.843 1.00 88.31 204 ASN A O 1
ATOM 1703 N N . MET A 1 205 ? 4.040 13.729 7.078 1.00 80.94 205 MET A N 1
ATOM 1704 C CA . MET A 1 205 ? 5.455 13.370 7.066 1.00 80.94 205 MET A CA 1
ATOM 1705 C C . MET A 1 205 ? 6.289 14.631 7.256 1.00 80.94 205 MET A C 1
ATOM 1707 O O . MET A 1 205 ? 6.567 15.351 6.301 1.00 80.94 205 MET A O 1
ATOM 1711 N N . ASP A 1 206 ? 6.703 14.868 8.496 1.00 71.50 206 ASP A N 1
ATOM 1712 C CA . ASP A 1 206 ? 7.735 15.846 8.821 1.00 71.50 206 ASP A CA 1
ATOM 1713 C C . ASP A 1 206 ? 9.064 15.107 9.024 1.00 71.50 206 ASP A C 1
ATOM 1715 O O . ASP A 1 206 ? 9.069 13.949 9.438 1.00 71.50 206 ASP A O 1
ATOM 1719 N N . LYS A 1 207 ? 10.199 15.778 8.786 1.00 63.41 207 LYS A N 1
ATOM 1720 C CA . LYS A 1 207 ? 11.573 15.216 8.737 1.00 63.41 207 LYS A CA 1
ATOM 1721 C C . LYS A 1 207 ? 11.967 14.204 9.831 1.00 63.41 207 LYS A C 1
ATOM 1723 O O . LYS A 1 207 ? 12.928 13.464 9.648 1.00 63.41 207 LYS A O 1
ATOM 1728 N N . GLU A 1 208 ? 11.274 14.183 10.968 1.00 72.81 208 GLU A N 1
ATOM 1729 C CA . GLU A 1 208 ? 11.520 13.259 12.085 1.00 72.81 208 GLU A CA 1
ATOM 1730 C C . GLU A 1 208 ? 10.292 12.441 12.522 1.00 72.81 208 GLU A C 1
ATOM 1732 O O . GLU A 1 208 ? 10.425 11.563 13.378 1.00 72.81 208 GLU A O 1
ATOM 1737 N N . LYS A 1 209 ? 9.098 12.721 11.981 1.00 80.12 209 LYS A N 1
ATOM 1738 C CA . LYS A 1 209 ? 7.835 12.120 12.426 1.00 80.12 209 LYS A CA 1
ATOM 1739 C C . LYS A 1 209 ? 6.909 11.810 11.260 1.00 80.12 209 LYS A C 1
ATOM 1741 O O . LYS A 1 209 ? 6.510 12.700 10.515 1.00 80.12 209 LYS A O 1
ATOM 1746 N N . ILE A 1 210 ? 6.503 10.551 11.183 1.00 87.19 210 ILE A N 1
ATOM 1747 C CA . ILE A 1 210 ? 5.477 10.067 10.268 1.00 87.19 210 ILE A CA 1
ATOM 1748 C C . ILE A 1 210 ? 4.244 9.751 11.113 1.00 87.19 210 ILE A C 1
ATOM 1750 O O . ILE A 1 210 ? 4.268 8.832 11.934 1.00 87.19 210 ILE A O 1
ATOM 1754 N N . ASN A 1 211 ? 3.175 10.522 10.923 1.00 91.62 211 ASN A N 1
ATOM 1755 C CA . ASN A 1 211 ? 1.925 10.387 11.663 1.00 91.62 211 ASN A CA 1
ATOM 1756 C C . ASN A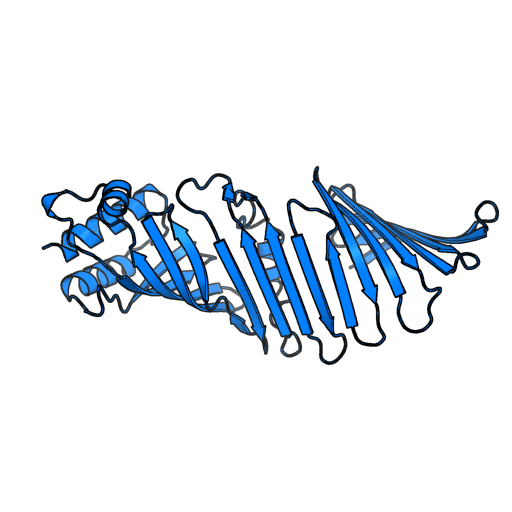 1 211 ? 0.762 10.126 10.711 1.00 91.62 211 ASN A C 1
ATOM 1758 O O . ASN A 1 211 ? 0.580 10.864 9.749 1.00 91.62 211 ASN A O 1
ATOM 1762 N N . LEU A 1 212 ? -0.069 9.132 11.016 1.00 94.25 212 LEU A N 1
ATOM 1763 C CA . LEU A 1 212 ? -1.393 9.005 10.414 1.00 94.25 212 LEU A CA 1
ATOM 1764 C C . LEU A 1 212 ? -2.418 9.637 11.350 1.00 94.25 212 LEU A C 1
ATOM 1766 O O . LEU A 1 212 ? -2.572 9.194 12.488 1.00 94.25 212 LEU A O 1
ATOM 1770 N N . ILE A 1 213 ? -3.100 10.670 10.871 1.00 96.69 213 ILE A N 1
ATOM 1771 C CA . ILE A 1 213 ? -4.102 11.421 11.629 1.00 96.69 213 ILE A CA 1
ATOM 1772 C C . ILE A 1 213 ? -5.432 11.253 10.918 1.00 96.69 213 ILE A C 1
ATOM 1774 O O . ILE A 1 213 ? -5.504 11.450 9.706 1.00 96.69 213 ILE A O 1
ATOM 1778 N N . GLY A 1 214 ? -6.490 10.901 11.638 1.00 97.62 214 GLY A N 1
ATOM 1779 C CA . GLY A 1 214 ? -7.761 10.675 10.972 1.00 97.62 214 GLY A CA 1
ATOM 1780 C C . GLY A 1 214 ? -8.945 10.445 11.885 1.00 97.62 214 GLY A C 1
ATOM 1781 O O . GLY A 1 214 ? -8.838 10.486 13.107 1.00 97.62 214 GLY A O 1
ATOM 1782 N N . LYS A 1 215 ? -10.075 10.173 11.239 1.00 98.56 215 LYS A N 1
ATOM 1783 C CA . LYS A 1 215 ? -11.351 9.798 11.832 1.00 98.56 215 LYS A CA 1
ATOM 1784 C C . LYS A 1 215 ? -11.749 8.418 11.331 1.00 98.56 215 LYS A C 1
ATOM 1786 O O . LYS A 1 215 ? -11.783 8.175 10.123 1.00 98.56 215 LYS A O 1
ATOM 1791 N N . VAL A 1 216 ? -12.078 7.535 12.262 1.00 98.44 216 VAL A N 1
ATOM 1792 C CA . VAL A 1 216 ? -12.537 6.170 12.002 1.00 98.44 216 VAL A CA 1
ATOM 1793 C C . VAL A 1 216 ? -14.032 6.080 12.273 1.00 98.44 216 VAL A C 1
ATOM 1795 O O . VAL A 1 216 ? -14.506 6.606 13.275 1.00 98.44 216 VAL A O 1
ATOM 1798 N N . LEU A 1 217 ? -14.751 5.368 11.407 1.00 98.50 217 LEU A N 1
ATOM 1799 C CA . LEU A 1 217 ? -16.076 4.815 11.682 1.00 98.50 217 LEU A CA 1
ATOM 1800 C C . LEU A 1 217 ? -15.967 3.290 11.736 1.00 98.50 217 LEU A C 1
ATOM 1802 O O . LEU A 1 217 ? -15.372 2.679 10.850 1.00 98.50 217 LEU A O 1
ATOM 1806 N N . ILE A 1 218 ? -16.546 2.685 12.762 1.00 97.94 218 ILE A N 1
ATOM 1807 C C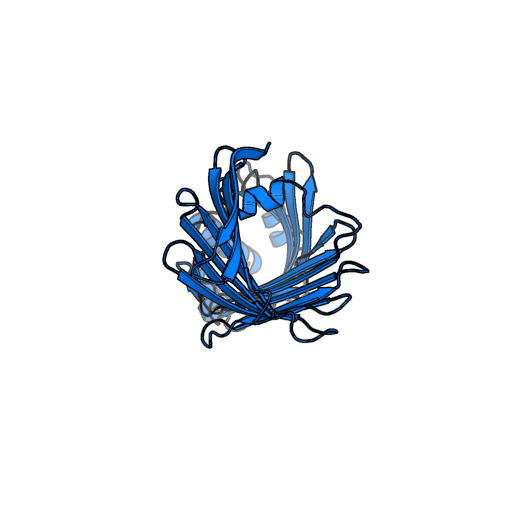A . ILE A 1 218 ? -16.707 1.244 12.905 1.00 97.94 218 ILE A CA 1
ATOM 1808 C C . ILE A 1 218 ? -18.195 0.936 12.806 1.00 97.94 218 ILE A C 1
ATOM 1810 O O . ILE A 1 218 ? -18.933 1.275 13.725 1.00 97.94 218 ILE A O 1
ATOM 1814 N N . ASP A 1 219 ? -18.607 0.259 11.741 1.00 97.69 219 ASP A N 1
ATOM 1815 C CA . ASP A 1 219 ? -19.966 -0.248 11.550 1.00 97.69 219 ASP A CA 1
ATOM 1816 C C . ASP A 1 219 ? -20.033 -1.706 12.024 1.00 97.69 219 ASP A C 1
ATOM 1818 O O . ASP A 1 219 ? -19.334 -2.571 11.490 1.00 97.69 219 ASP A O 1
ATOM 1822 N N . VAL A 1 220 ? -20.847 -1.995 13.040 1.00 95.50 220 VAL A N 1
ATOM 1823 C CA . VAL A 1 220 ? -20.938 -3.322 13.668 1.00 95.50 220 VAL A CA 1
ATOM 1824 C C . VAL A 1 220 ? -22.096 -4.120 13.073 1.00 95.50 220 VAL A C 1
ATOM 1826 O O . VAL A 1 220 ? -23.263 -3.767 13.236 1.00 95.50 220 VAL A O 1
ATOM 1829 N N . ASN A 1 221 ? -21.769 -5.246 12.439 1.00 93.00 221 ASN A N 1
ATOM 1830 C CA . ASN A 1 221 ? -22.734 -6.144 11.802 1.00 93.00 221 ASN A CA 1
ATOM 1831 C C . ASN A 1 221 ? -23.157 -7.289 12.738 1.00 93.00 221 ASN A C 1
ATOM 1833 O O . ASN A 1 221 ? -24.347 -7.575 12.866 1.00 93.00 221 ASN A O 1
ATOM 1837 N N . ASP A 1 222 ? -22.200 -7.918 13.431 1.00 92.00 222 ASP A N 1
ATOM 1838 C CA . ASP A 1 222 ? -22.444 -8.992 14.404 1.00 92.00 222 ASP A CA 1
ATOM 1839 C C . ASP A 1 222 ? -21.879 -8.619 15.779 1.00 92.00 222 ASP A C 1
ATOM 1841 O O . ASP A 1 222 ? -20.702 -8.810 16.099 1.00 92.00 222 ASP A O 1
ATOM 1845 N N . ASN A 1 223 ? -22.773 -8.119 16.629 1.00 90.19 223 ASN A N 1
ATOM 1846 C CA . ASN A 1 223 ? -22.469 -7.752 18.005 1.00 90.19 223 ASN A CA 1
ATOM 1847 C C . ASN A 1 223 ? -21.937 -8.933 18.830 1.00 90.19 223 ASN A C 1
ATOM 1849 O O . ASN A 1 223 ? -20.975 -8.790 19.590 1.00 90.19 223 ASN A O 1
ATOM 1853 N N . GLU A 1 224 ? -22.564 -10.108 18.734 1.00 89.81 224 GLU A N 1
ATOM 1854 C CA . GLU A 1 224 ? -22.240 -11.222 19.624 1.00 89.81 224 GLU A CA 1
ATOM 1855 C C . GLU A 1 224 ? -20.854 -11.786 19.313 1.00 89.81 224 GLU A C 1
ATOM 1857 O O . GLU A 1 224 ? -20.056 -12.019 20.238 1.00 89.81 224 GLU A O 1
ATOM 1862 N N . HIS A 1 225 ? -20.556 -11.986 18.029 1.00 90.06 225 HIS A N 1
ATOM 1863 C CA . HIS A 1 225 ? -19.270 -12.517 17.605 1.00 90.06 225 HIS A CA 1
ATOM 1864 C C . HIS A 1 225 ? -18.136 -11.508 17.834 1.00 90.06 225 HIS A C 1
ATOM 1866 O O . HIS A 1 225 ? -17.084 -11.884 18.371 1.00 90.06 225 HIS A O 1
ATOM 1872 N N . PHE A 1 226 ? -18.390 -10.219 17.588 1.00 89.19 226 PHE A N 1
ATOM 1873 C CA . PHE A 1 226 ? -17.468 -9.138 17.929 1.00 89.19 226 PHE A CA 1
ATOM 1874 C C . PHE A 1 226 ? -17.105 -9.147 19.423 1.00 89.19 226 PHE A C 1
ATOM 1876 O O . PHE A 1 226 ? -15.936 -9.313 19.787 1.00 89.19 226 PHE A O 1
ATOM 1883 N N . TYR A 1 227 ? -18.094 -9.079 20.322 1.00 92.12 227 TYR A N 1
ATOM 1884 C CA . TYR A 1 227 ? -17.841 -9.089 21.767 1.00 92.12 227 TYR A CA 1
ATOM 1885 C C . TYR A 1 227 ? -17.112 -10.350 22.237 1.00 92.12 227 TYR A C 1
ATOM 1887 O O . TYR A 1 227 ? -16.283 -10.303 23.155 1.00 92.12 227 TYR A O 1
ATOM 1895 N N . LYS A 1 228 ? -17.393 -11.496 21.608 1.00 90.44 228 LYS A N 1
ATOM 1896 C CA . LYS A 1 228 ? -16.702 -12.758 21.886 1.00 90.44 228 LYS A CA 1
ATOM 1897 C C . LYS A 1 228 ? -15.227 -12.702 21.475 1.00 90.44 228 LYS A C 1
ATOM 1899 O O . LYS A 1 228 ? -14.389 -13.181 22.243 1.00 90.44 228 LYS A O 1
ATOM 1904 N N . SER A 1 229 ? -14.895 -12.084 20.339 1.00 87.75 229 SER A N 1
ATOM 1905 C CA . SER A 1 229 ? -13.510 -11.907 19.863 1.00 87.75 229 SER A CA 1
ATOM 1906 C C . SER A 1 229 ? -12.623 -11.157 20.873 1.00 87.75 229 SER A C 1
ATOM 1908 O O . SER A 1 229 ? -11.425 -11.456 20.995 1.00 87.75 229 SER A O 1
ATOM 1910 N N . PHE A 1 230 ? -13.230 -10.261 21.659 1.00 90.06 230 PHE A N 1
ATOM 1911 C CA . PHE A 1 230 ? -12.584 -9.454 22.702 1.00 90.06 230 PHE A CA 1
ATOM 1912 C C . PHE A 1 230 ? -12.861 -9.925 24.139 1.00 90.06 230 PHE A C 1
ATOM 1914 O O . PHE A 1 230 ? -12.463 -9.262 25.096 1.00 90.06 230 PHE A O 1
ATOM 1921 N N . GLN A 1 231 ? -13.487 -11.095 24.313 1.00 90.75 231 GLN A N 1
ATOM 1922 C CA . GLN A 1 231 ? -13.777 -11.705 25.620 1.00 90.75 231 GLN A CA 1
ATOM 1923 C C . GLN A 1 231 ? -14.638 -10.829 26.555 1.00 90.75 231 GLN A C 1
ATOM 1925 O O . GLN A 1 231 ? -14.522 -10.916 27.779 1.00 90.75 231 GLN A O 1
ATOM 1930 N N . VAL A 1 232 ? -15.526 -9.998 26.004 1.00 93.00 232 VAL A N 1
ATOM 1931 C CA . VAL A 1 232 ? -16.439 -9.161 26.799 1.00 93.00 232 VAL A CA 1
ATOM 1932 C C . VAL A 1 232 ? -17.482 -10.047 27.488 1.00 93.00 232 VAL A C 1
ATOM 1934 O O . VAL A 1 232 ? -18.074 -10.941 26.861 1.00 93.00 232 VAL A O 1
ATOM 1937 N N . LYS A 1 233 ? -17.709 -9.831 28.792 1.00 91.62 233 LYS A N 1
ATOM 1938 C CA . LYS A 1 233 ? -18.676 -10.609 29.590 1.00 91.62 233 LYS A CA 1
ATOM 1939 C C . LYS A 1 233 ? -20.079 -10.467 29.004 1.00 91.62 233 LYS A C 1
ATOM 1941 O O . LYS A 1 233 ? -20.477 -9.368 28.648 1.00 91.62 233 LYS A O 1
ATOM 1946 N N . LYS A 1 234 ? -20.851 -11.561 28.956 1.00 91.81 234 LYS A N 1
ATOM 1947 C CA . LYS A 1 234 ? -22.213 -11.568 28.380 1.00 91.81 234 LYS A CA 1
ATOM 1948 C C . LYS A 1 234 ? -23.131 -10.495 28.972 1.00 91.81 234 LYS A C 1
ATOM 1950 O O . LYS A 1 234 ? -23.882 -9.885 28.228 1.00 91.81 234 LYS A O 1
ATOM 1955 N N . SER A 1 235 ? -23.029 -10.240 30.276 1.00 92.31 235 SER A N 1
ATOM 1956 C CA . SER A 1 235 ? -23.820 -9.224 30.981 1.00 92.31 235 SER A CA 1
ATOM 1957 C C . SER A 1 235 ? -23.533 -7.783 30.542 1.00 92.31 235 SER A C 1
ATOM 1959 O O . SER A 1 235 ? -24.333 -6.908 30.835 1.00 92.31 235 SER A O 1
ATOM 1961 N N . LEU A 1 236 ? -22.406 -7.538 29.867 1.00 91.81 236 LEU A N 1
ATOM 1962 C CA . LEU A 1 236 ? -21.934 -6.208 29.461 1.00 91.81 236 LEU A CA 1
ATOM 1963 C C . LEU A 1 236 ? -22.106 -5.963 27.951 1.00 91.81 236 LEU A C 1
ATOM 1965 O O . LEU A 1 236 ? -21.702 -4.928 27.433 1.00 91.81 236 LEU A O 1
ATOM 1969 N N . ARG A 1 237 ? -22.693 -6.921 27.220 1.00 92.19 237 ARG A N 1
ATOM 1970 C CA . ARG A 1 237 ? -22.891 -6.842 25.766 1.00 92.19 237 ARG A CA 1
ATOM 1971 C C . ARG A 1 237 ? -24.181 -6.087 25.462 1.00 92.19 237 ARG A C 1
ATOM 1973 O O . ARG A 1 237 ? -25.258 -6.680 25.454 1.00 92.19 237 ARG A O 1
ATOM 1980 N N . LYS A 1 238 ? -24.066 -4.778 25.253 1.00 91.69 238 LYS A N 1
ATOM 1981 C CA . LYS A 1 238 ? -25.166 -3.926 24.780 1.00 91.69 238 LYS A CA 1
ATOM 1982 C C . LYS A 1 238 ? -25.292 -4.032 23.258 1.00 91.69 238 LYS A C 1
ATOM 1984 O O . LYS A 1 238 ? -24.342 -4.418 22.593 1.00 91.69 238 LYS A O 1
ATOM 1989 N N . ALA A 1 239 ? -26.462 -3.712 22.713 1.00 92.19 239 ALA A N 1
ATOM 1990 C CA . ALA A 1 239 ? -26.588 -3.547 21.269 1.00 92.19 239 ALA A CA 1
ATOM 1991 C C . ALA A 1 239 ? -25.782 -2.315 20.839 1.00 92.19 239 ALA A C 1
ATOM 1993 O O . ALA A 1 239 ? -25.949 -1.252 21.433 1.00 92.19 239 ALA A O 1
ATOM 1994 N N . LEU A 1 240 ? -24.932 -2.491 19.835 1.00 93.69 240 LEU A N 1
ATOM 1995 C CA . LEU A 1 240 ? -24.036 -1.487 19.280 1.00 93.69 240 LEU A CA 1
ATOM 1996 C C . LEU A 1 240 ? -24.205 -1.478 17.761 1.00 93.69 240 LEU A C 1
ATOM 1998 O O . LEU A 1 240 ? -24.164 -2.542 17.136 1.00 93.69 240 LEU A O 1
ATOM 2002 N N . LYS A 1 241 ? -24.412 -0.304 17.167 1.00 95.62 241 LYS A N 1
ATOM 2003 C CA . LYS A 1 241 ? -24.476 -0.150 15.708 1.00 95.62 241 LYS A CA 1
ATOM 2004 C C . LYS A 1 241 ? -23.184 0.431 15.172 1.00 95.62 241 LYS A C 1
ATOM 2006 O O . LYS A 1 241 ? -22.635 -0.111 14.220 1.00 95.62 241 LYS A O 1
ATOM 2011 N N . GLU A 1 242 ? -22.696 1.494 15.798 1.00 96.81 242 GLU A N 1
ATOM 2012 C CA . GLU A 1 242 ? -21.526 2.211 15.310 1.00 96.81 242 GLU A CA 1
ATOM 2013 C C . GLU A 1 242 ? -20.666 2.799 16.431 1.00 96.81 242 GLU A C 1
ATOM 2015 O O . GLU A 1 242 ? -21.155 3.170 17.502 1.00 96.81 242 GLU A O 1
ATOM 2020 N N . ILE A 1 243 ? -19.363 2.895 16.165 1.00 97.81 243 ILE A N 1
ATOM 2021 C CA . ILE A 1 243 ? -18.412 3.666 16.971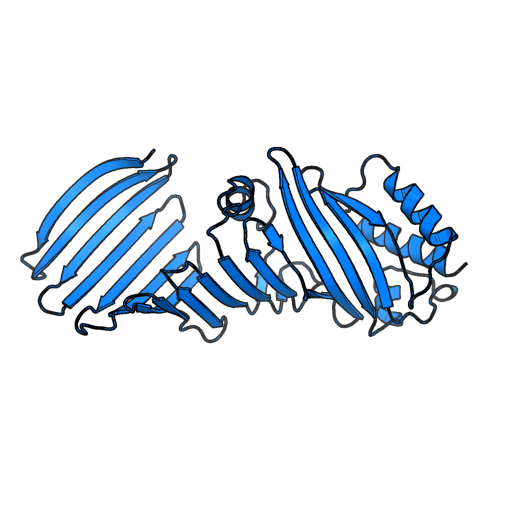 1.00 97.81 243 ILE A CA 1
ATOM 2022 C C . ILE A 1 243 ? -17.646 4.591 16.034 1.00 97.81 243 ILE A C 1
ATOM 2024 O O . ILE A 1 243 ? -17.084 4.132 15.042 1.00 97.81 243 ILE A O 1
ATOM 2028 N N . GLN A 1 244 ? -17.563 5.869 16.375 1.00 98.31 244 GLN A N 1
ATOM 2029 C CA . GLN A 1 244 ? -16.727 6.839 15.681 1.00 98.31 244 GLN A CA 1
ATOM 2030 C C . GLN A 1 244 ? -15.681 7.398 16.644 1.00 98.31 244 GLN A C 1
ATOM 2032 O O . GLN A 1 244 ? -15.965 7.580 17.822 1.00 98.31 244 GLN A O 1
ATOM 2037 N N . PHE A 1 245 ? -14.467 7.651 16.163 1.00 98.31 245 PHE A N 1
ATOM 2038 C CA . PHE A 1 245 ? -13.433 8.328 16.947 1.00 98.31 245 PHE A CA 1
ATOM 2039 C C . PHE A 1 245 ? -12.368 8.954 16.052 1.00 98.31 245 PHE A C 1
ATOM 2041 O O . PHE A 1 245 ? -12.120 8.491 14.934 1.00 98.31 245 PHE A O 1
ATOM 2048 N N . ASP A 1 246 ? -11.698 9.971 16.577 1.00 98.50 246 ASP A N 1
ATOM 2049 C CA . ASP A 1 246 ? -10.482 10.524 15.996 1.00 98.50 246 ASP A CA 1
ATOM 2050 C C . ASP A 1 246 ? -9.260 9.771 16.528 1.00 98.50 246 ASP A C 1
ATOM 2052 O O . ASP A 1 246 ? -9.256 9.256 17.649 1.00 98.50 246 ASP A O 1
ATOM 2056 N N . PHE A 1 247 ? -8.203 9.684 15.724 1.00 97.69 247 PHE A N 1
ATOM 2057 C CA . PHE A 1 247 ? -6.960 9.037 16.117 1.00 97.69 247 PHE A CA 1
ATOM 2058 C C . PHE A 1 247 ? -5.726 9.752 15.573 1.00 97.69 247 PHE A C 1
ATOM 2060 O O . PHE A 1 247 ? -5.750 10.415 14.535 1.00 97.69 247 PHE A O 1
ATOM 2067 N N . ILE A 1 248 ? -4.615 9.545 16.277 1.00 96.25 248 ILE A N 1
ATOM 2068 C CA . ILE A 1 248 ? -3.268 9.893 15.824 1.00 96.25 248 ILE A CA 1
ATOM 2069 C C . ILE A 1 248 ? -2.390 8.671 16.054 1.00 96.25 248 ILE A C 1
ATOM 2071 O O . ILE A 1 248 ? -2.226 8.251 17.203 1.00 96.25 248 ILE A O 1
ATOM 2075 N N . PHE A 1 249 ? -1.828 8.115 14.985 1.00 94.50 249 PHE A N 1
ATOM 2076 C CA . PHE A 1 249 ? -0.860 7.025 15.028 1.00 94.50 249 PHE A CA 1
ATOM 2077 C C . PHE A 1 249 ? 0.527 7.519 14.612 1.00 94.50 249 PHE A C 1
ATOM 2079 O O . PHE A 1 249 ? 0.715 7.945 13.477 1.00 94.50 249 PHE A O 1
ATOM 2086 N N . ASP A 1 250 ? 1.494 7.425 15.520 1.00 91.50 250 ASP A N 1
ATOM 2087 C CA . ASP A 1 250 ? 2.900 7.765 15.285 1.00 91.50 250 ASP A CA 1
ATOM 2088 C C . ASP A 1 250 ? 3.649 6.504 14.833 1.00 91.50 250 ASP A C 1
ATOM 2090 O O . ASP A 1 250 ? 3.779 5.544 15.602 1.00 91.50 250 ASP A O 1
ATOM 2094 N N . PHE A 1 251 ? 4.142 6.477 13.592 1.00 86.62 251 PHE A N 1
ATOM 2095 C CA . PHE A 1 251 ? 4.844 5.315 13.034 1.00 86.62 251 PHE A CA 1
ATOM 2096 C C . PHE A 1 251 ? 6.232 5.107 13.647 1.00 86.62 251 PHE A C 1
ATOM 2098 O O . PHE A 1 251 ? 6.671 3.960 13.788 1.00 86.62 251 PHE A O 1
ATOM 2105 N N . A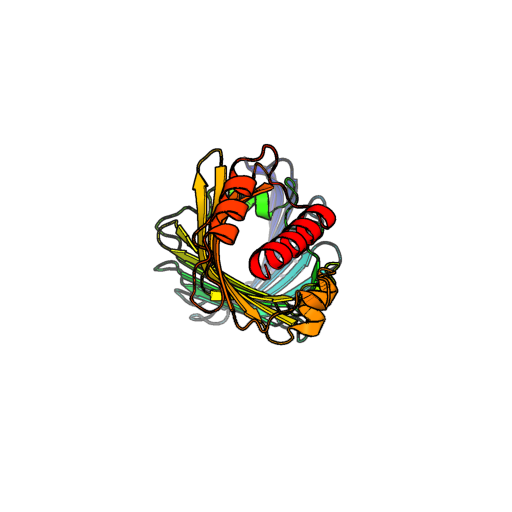SN A 1 252 ? 6.920 6.183 14.036 1.00 85.25 252 ASN A N 1
ATOM 2106 C CA . ASN A 1 252 ? 8.258 6.119 14.621 1.00 85.25 252 ASN A CA 1
ATOM 2107 C C . ASN A 1 252 ? 8.196 5.478 16.014 1.00 85.25 252 ASN A C 1
ATOM 2109 O O . ASN A 1 252 ? 8.935 4.538 16.326 1.00 85.25 252 ASN A O 1
ATOM 2113 N N . LEU A 1 253 ? 7.267 5.945 16.849 1.00 88.75 253 LEU A N 1
ATOM 2114 C CA . LEU A 1 253 ? 7.036 5.418 18.189 1.00 88.75 253 LEU A CA 1
ATOM 2115 C C . LEU A 1 253 ? 6.156 4.163 18.177 1.00 88.75 253 LEU A C 1
ATOM 2117 O O . LEU A 1 253 ? 6.237 3.376 19.121 1.00 88.75 253 LEU A O 1
ATOM 2121 N N . LYS A 1 254 ? 5.386 3.909 17.116 1.00 89.50 254 LYS A N 1
ATOM 2122 C CA . LYS A 1 254 ? 4.343 2.866 17.038 1.00 89.50 254 LYS A CA 1
ATOM 2123 C C . LYS A 1 254 ? 3.267 3.042 18.113 1.00 89.50 254 LYS A C 1
ATOM 2125 O O . LYS A 1 254 ? 2.780 2.060 18.678 1.00 89.50 254 LYS A O 1
ATOM 2130 N N . GLU A 1 255 ? 2.955 4.290 18.443 1.00 93.06 255 GLU A N 1
ATOM 2131 C CA . GLU A 1 255 ? 1.984 4.671 19.471 1.00 93.06 255 GLU A CA 1
ATOM 2132 C C . GLU A 1 255 ? 0.710 5.224 18.848 1.00 93.06 255 GLU A C 1
ATOM 2134 O O . GLU A 1 255 ? 0.752 5.831 17.783 1.00 93.06 255 GLU A O 1
ATOM 2139 N N . ILE A 1 256 ? -0.416 5.040 19.536 1.00 95.31 256 ILE A N 1
ATOM 2140 C CA . ILE A 1 256 ? -1.706 5.580 19.115 1.00 95.31 256 ILE A CA 1
ATOM 2141 C C . ILE A 1 256 ? -2.350 6.401 20.229 1.00 95.31 256 ILE A C 1
ATOM 2143 O O . ILE A 1 256 ? -2.201 6.097 21.415 1.00 95.31 256 ILE A O 1
ATOM 2147 N N . SER A 1 257 ? -3.071 7.433 19.819 1.00 95.81 257 SER A N 1
ATOM 2148 C CA . SER A 1 257 ? -3.963 8.251 20.642 1.00 95.81 257 SER A CA 1
ATOM 2149 C C . SER A 1 257 ? -5.347 8.233 20.023 1.00 95.81 257 SER A C 1
ATOM 2151 O O . SER A 1 257 ? -5.456 8.132 18.801 1.00 95.81 257 SER A O 1
ATOM 2153 N N . PHE A 1 258 ? -6.366 8.384 20.860 1.00 97.31 258 PHE A N 1
ATOM 2154 C CA . PHE A 1 258 ? -7.758 8.493 20.435 1.00 97.31 258 PHE A CA 1
ATOM 2155 C C . PHE A 1 258 ? -8.393 9.748 21.018 1.00 97.31 258 PHE A C 1
ATOM 2157 O O . PHE A 1 258 ? -7.978 10.182 22.091 1.00 97.31 258 PHE A O 1
ATOM 2164 N N . ASP A 1 259 ? -9.390 10.302 20.347 1.00 97.06 259 ASP A N 1
ATOM 2165 C CA . ASP A 1 259 ? -10.180 11.429 20.842 1.00 97.06 259 ASP A CA 1
ATOM 2166 C C . ASP A 1 259 ? -11.599 11.389 20.249 1.00 97.06 259 ASP A C 1
ATOM 2168 O O . ASP A 1 259 ? -11.858 10.603 19.334 1.00 97.06 259 ASP A O 1
ATOM 2172 N N . ASN A 1 260 ? -12.509 12.222 20.761 1.00 96.56 260 ASN A N 1
ATOM 2173 C CA . ASN A 1 260 ? -13.868 12.414 20.236 1.00 96.56 260 ASN A CA 1
ATOM 2174 C C . ASN A 1 260 ? -14.622 11.092 19.979 1.00 96.56 260 ASN A C 1
ATOM 2176 O O . ASN A 1 260 ? -15.115 10.853 18.874 1.00 96.56 260 ASN A O 1
ATOM 2180 N N . VAL A 1 261 ? -14.661 10.204 20.982 1.00 97.69 261 VAL A N 1
ATOM 2181 C CA . VAL A 1 261 ? -15.301 8.890 20.839 1.00 97.69 261 VAL A CA 1
ATOM 2182 C C . VAL A 1 261 ? -16.819 9.004 20.967 1.00 97.69 261 VAL A C 1
ATOM 2184 O O . VAL A 1 261 ? -17.347 9.308 22.032 1.00 97.69 261 VAL A O 1
ATOM 2187 N N . GLU A 1 262 ? -17.516 8.646 19.898 1.00 97.56 262 GLU A N 1
ATOM 2188 C CA . GLU A 1 262 ? -18.971 8.576 19.809 1.00 97.56 262 GLU A CA 1
ATOM 2189 C C . GLU A 1 262 ? -19.408 7.112 19.672 1.00 97.56 262 GLU A C 1
ATOM 2191 O O . GLU A 1 262 ? -18.868 6.361 18.858 1.00 97.56 262 GLU A O 1
ATOM 2196 N N . ILE A 1 263 ? -20.412 6.695 20.445 1.00 96.94 263 ILE A N 1
ATOM 2197 C CA . ILE A 1 263 ? -21.031 5.366 20.362 1.00 96.94 263 ILE A CA 1
ATOM 2198 C C . ILE A 1 263 ? -22.512 5.556 20.042 1.00 96.94 263 ILE A C 1
ATOM 2200 O O . ILE A 1 263 ? -23.235 6.184 20.822 1.00 96.94 263 ILE A O 1
ATOM 2204 N N . ASP A 1 264 ? -22.964 5.038 18.898 1.00 96.00 264 ASP A N 1
ATOM 2205 C CA . ASP A 1 264 ? -24.310 5.271 18.350 1.00 96.00 264 ASP A CA 1
ATOM 2206 C C . ASP A 1 264 ? -24.702 6.769 18.352 1.00 96.00 264 ASP A C 1
ATOM 2208 O O . ASP A 1 264 ? -25.803 7.153 18.768 1.00 96.00 264 ASP A O 1
ATOM 2212 N N . GLY A 1 265 ? -23.755 7.627 17.954 1.00 95.56 265 GLY A N 1
ATOM 2213 C CA . GLY A 1 265 ? -23.913 9.084 17.898 1.00 95.56 265 GLY A CA 1
ATOM 2214 C C . GLY A 1 265 ? -23.965 9.796 19.257 1.00 95.56 265 GLY A C 1
ATOM 2215 O O . GLY A 1 265 ? -24.455 10.924 19.332 1.00 95.56 265 GLY A O 1
ATOM 2216 N N . LYS A 1 266 ? -23.524 9.153 20.347 1.00 96.00 266 LYS A N 1
ATOM 2217 C CA . LYS A 1 266 ? -23.517 9.730 21.703 1.00 96.00 266 LYS A CA 1
ATOM 2218 C C . LYS A 1 266 ? -22.137 9.668 22.351 1.00 96.00 266 LYS A C 1
ATOM 2220 O O . LYS A 1 266 ? -21.442 8.664 22.224 1.00 96.00 266 LYS A O 1
ATOM 2225 N N . ASN A 1 267 ? -21.822 10.694 23.137 1.00 94.50 267 ASN A N 1
ATOM 2226 C CA . ASN A 1 267 ? -20.625 10.750 23.979 1.00 94.50 267 ASN A CA 1
ATOM 2227 C C . ASN A 1 267 ? -20.944 10.292 25.403 1.00 94.50 267 ASN A C 1
ATOM 2229 O O . ASN A 1 267 ? -22.056 10.503 25.900 1.00 94.50 267 ASN A O 1
ATOM 2233 N N . PHE A 1 268 ? -19.957 9.691 26.061 1.00 94.75 268 PHE A N 1
ATOM 2234 C CA . PHE A 1 268 ? -20.075 9.163 27.417 1.00 94.75 268 PHE A CA 1
ATOM 2235 C C . PHE A 1 268 ? -18.867 9.624 28.231 1.00 94.75 268 PHE A C 1
ATOM 2237 O O . PHE A 1 268 ? -17.734 9.291 27.892 1.00 94.75 268 PHE A O 1
ATOM 2244 N N . ALA A 1 269 ? -19.105 10.359 29.319 1.00 95.06 269 ALA A N 1
ATOM 2245 C CA . ALA A 1 269 ? -18.038 10.980 30.103 1.00 95.06 269 ALA A CA 1
ATOM 2246 C C . ALA A 1 269 ? -17.046 9.952 30.672 1.00 95.06 269 ALA A C 1
ATOM 2248 O O . ALA A 1 269 ? -15.845 10.206 30.714 1.00 95.06 269 ALA A O 1
ATOM 2249 N N . GLU A 1 270 ? -17.526 8.769 31.065 1.00 95.50 270 GLU A N 1
ATOM 2250 C CA . GLU A 1 270 ? -16.679 7.688 31.573 1.00 95.50 270 GLU A CA 1
ATOM 2251 C C . GLU A 1 270 ? -15.779 7.101 30.474 1.00 95.50 270 GLU A C 1
ATOM 2253 O O . GLU A 1 270 ? -14.641 6.701 30.734 1.00 95.50 270 GLU A O 1
ATOM 2258 N N . VAL A 1 271 ? -16.273 7.066 29.230 1.00 96.00 271 VAL A N 1
ATOM 2259 C CA . VAL A 1 271 ? -15.486 6.652 28.061 1.00 96.00 271 VAL A CA 1
ATOM 2260 C C . VAL A 1 271 ? -14.434 7.711 27.744 1.00 96.00 271 VAL A C 1
ATOM 2262 O O . VAL A 1 271 ? -13.269 7.361 27.563 1.00 96.00 271 VAL A O 1
ATOM 2265 N N . ASP A 1 272 ? -14.799 8.992 27.763 1.00 95.06 272 ASP A N 1
ATOM 2266 C CA . ASP A 1 272 ? -13.857 10.095 27.551 1.00 95.06 272 ASP A CA 1
ATOM 2267 C C . ASP A 1 272 ? -12.748 10.091 28.613 1.00 95.06 272 ASP A C 1
ATOM 2269 O O . ASP A 1 272 ? -11.562 10.207 28.294 1.00 95.06 272 ASP A O 1
ATOM 2273 N N . GLU A 1 273 ? -13.097 9.876 29.884 1.00 96.44 273 GLU A N 1
ATOM 2274 C CA . GLU A 1 273 ? -12.124 9.744 30.970 1.00 96.44 273 GLU A CA 1
ATOM 2275 C C . GLU A 1 273 ? -11.193 8.540 30.751 1.00 96.44 273 GLU A C 1
ATOM 2277 O O . GLU A 1 273 ? -9.976 8.646 30.927 1.00 96.44 273 GLU A O 1
ATOM 2282 N N . PHE A 1 274 ? -11.729 7.396 30.315 1.00 96.81 274 PHE A N 1
ATOM 2283 C CA . PHE A 1 274 ? -10.928 6.217 29.984 1.00 96.81 274 PHE A CA 1
ATOM 2284 C C . PHE A 1 274 ? -9.922 6.485 28.860 1.00 96.81 274 PHE A C 1
ATOM 2286 O O . PHE A 1 274 ? -8.753 6.096 28.975 1.00 96.81 274 PHE A O 1
ATOM 2293 N N . ILE A 1 275 ? -10.356 7.157 27.794 1.00 97.00 275 ILE A N 1
ATOM 2294 C CA . ILE A 1 275 ? -9.513 7.504 26.647 1.00 97.00 275 ILE A CA 1
ATOM 2295 C C . ILE A 1 275 ? -8.435 8.513 27.051 1.00 97.00 275 ILE A C 1
ATOM 2297 O O . ILE A 1 275 ? -7.255 8.290 26.769 1.00 97.00 275 ILE A O 1
ATOM 2301 N N . ASN A 1 276 ? -8.794 9.550 27.808 1.00 95.69 276 ASN A N 1
ATOM 2302 C CA . ASN A 1 276 ? -7.839 10.519 28.348 1.00 95.69 276 ASN A CA 1
ATOM 2303 C C . ASN A 1 276 ? -6.789 9.840 29.235 1.00 95.69 276 ASN A C 1
ATOM 2305 O O . ASN A 1 276 ? -5.584 10.031 29.051 1.00 95.69 276 ASN A O 1
ATOM 2309 N N . ASN A 1 277 ? -7.223 8.953 30.131 1.00 95.69 277 ASN A N 1
ATOM 2310 C CA . ASN A 1 277 ? -6.327 8.165 30.971 1.00 95.69 277 ASN A CA 1
ATOM 2311 C C . ASN A 1 277 ? -5.426 7.223 30.163 1.00 95.69 277 ASN A C 1
ATOM 2313 O O . ASN A 1 277 ? -4.302 6.952 30.586 1.00 95.69 277 ASN A O 1
ATOM 2317 N N . PHE A 1 278 ? -5.886 6.692 29.026 1.00 95.25 278 PHE A N 1
ATOM 2318 C CA . PHE A 1 278 ? -5.047 5.914 28.114 1.00 95.25 278 PHE A CA 1
ATOM 2319 C C . PHE A 1 278 ? -3.994 6.795 27.429 1.00 95.25 278 PHE A C 1
ATOM 2321 O O . PHE A 1 278 ? -2.818 6.421 27.403 1.00 95.25 278 PHE A O 1
ATOM 2328 N N . ASN A 1 279 ? -4.391 7.971 26.942 1.00 94.94 279 ASN A N 1
ATOM 2329 C CA . ASN A 1 279 ? -3.518 8.911 26.240 1.00 94.94 279 ASN A CA 1
ATOM 2330 C C . ASN A 1 279 ? -2.390 9.472 27.125 1.00 94.94 279 ASN A C 1
ATOM 2332 O O . ASN A 1 279 ? -1.318 9.777 26.609 1.00 94.94 279 ASN A O 1
ATOM 2336 N N . LEU A 1 280 ? -2.592 9.557 28.445 1.00 93.94 280 LEU A N 1
ATOM 2337 C CA . LEU A 1 280 ? -1.575 10.005 29.410 1.00 93.94 280 LEU A CA 1
ATOM 2338 C C . LEU A 1 280 ? -0.508 8.945 29.745 1.00 93.94 280 LEU A C 1
ATOM 2340 O O . LEU A 1 280 ? 0.495 9.258 30.392 1.00 93.94 280 LEU A O 1
ATOM 2344 N N . ARG A 1 281 ? -0.702 7.677 29.357 1.00 90.25 281 ARG A N 1
ATOM 2345 C CA . ARG A 1 281 ? 0.229 6.594 29.713 1.00 90.25 281 ARG A CA 1
ATOM 2346 C C . ARG A 1 281 ? 1.537 6.706 28.944 1.00 90.25 281 ARG A C 1
ATOM 2348 O O . ARG A 1 281 ? 1.557 6.953 27.742 1.00 90.25 281 ARG A O 1
ATOM 2355 N N . THR A 1 282 ? 2.635 6.364 29.613 1.00 78.19 282 THR A N 1
ATOM 2356 C CA . THR A 1 282 ? 3.897 6.066 28.934 1.00 78.19 282 THR A CA 1
ATOM 2357 C C . THR A 1 282 ? 3.769 4.713 28.212 1.00 78.19 282 THR A C 1
ATOM 2359 O O . THR A 1 282 ? 3.295 3.737 28.796 1.00 78.19 282 THR A O 1
ATOM 2362 N N . ASN A 1 283 ? 4.173 4.632 26.936 1.00 82.25 283 ASN A N 1
ATOM 2363 C CA . ASN A 1 283 ? 4.092 3.436 26.076 1.00 82.25 283 ASN A CA 1
ATOM 2364 C C . ASN A 1 283 ? 2.665 3.004 25.663 1.00 82.25 283 ASN A C 1
ATOM 2366 O O . ASN A 1 283 ? 2.130 1.979 26.118 1.00 82.25 283 ASN A O 1
ATOM 2370 N N . ARG A 1 284 ? 2.109 3.727 24.683 1.00 89.31 284 ARG A N 1
ATOM 2371 C CA . ARG A 1 284 ? 0.792 3.470 24.057 1.00 89.31 284 ARG A CA 1
ATOM 2372 C C . ARG A 1 284 ? 0.847 2.496 22.872 1.00 89.31 284 ARG A C 1
ATOM 2374 O O . ARG A 1 284 ? -0.081 2.419 22.073 1.00 89.31 284 ARG A O 1
ATOM 2381 N N . LYS A 1 285 ? 1.931 1.724 22.744 1.00 91.31 285 LYS A N 1
ATOM 2382 C CA . LYS A 1 285 ? 2.083 0.740 21.665 1.00 91.31 285 LYS A CA 1
ATOM 2383 C C . LYS A 1 285 ? 1.139 -0.436 21.873 1.00 91.31 285 LYS A C 1
ATOM 2385 O O . LYS A 1 285 ? 1.184 -1.087 22.929 1.00 91.31 285 LYS A O 1
ATOM 2390 N N . PHE A 1 286 ? 0.349 -0.764 20.855 1.00 88.31 286 PHE A N 1
ATOM 2391 C CA . PHE A 1 286 ? -0.481 -1.961 20.872 1.00 88.31 286 PHE A CA 1
ATOM 2392 C C . PHE A 1 286 ? 0.302 -3.201 20.445 1.00 88.31 286 PHE A C 1
ATOM 2394 O O . PHE A 1 286 ? 0.954 -3.251 19.410 1.00 88.31 286 PHE A O 1
ATOM 2401 N N . ASN A 1 287 ? 0.179 -4.244 21.260 1.00 88.81 287 ASN A N 1
ATOM 2402 C CA . ASN A 1 287 ? 0.341 -5.621 20.818 1.00 88.81 287 ASN A CA 1
ATOM 2403 C C . ASN A 1 287 ? -1.026 -6.316 20.919 1.00 88.81 287 ASN A C 1
ATOM 2405 O O . ASN A 1 287 ? -1.969 -5.754 21.484 1.00 88.81 287 ASN A O 1
ATOM 2409 N N . LYS A 1 288 ? -1.129 -7.557 20.428 1.00 87.25 288 LYS A N 1
ATOM 2410 C CA . LYS A 1 288 ? -2.393 -8.313 20.415 1.00 87.25 288 LYS A CA 1
ATOM 2411 C C . LYS A 1 288 ? -3.080 -8.375 21.788 1.00 87.25 288 LYS A C 1
ATOM 2413 O O . LYS A 1 288 ? -4.299 -8.267 21.862 1.00 87.25 288 LYS A O 1
ATOM 2418 N N . ILE A 1 289 ? -2.314 -8.526 22.871 1.00 90.00 289 ILE A N 1
ATOM 2419 C CA . ILE A 1 289 ? -2.850 -8.640 24.237 1.00 90.00 289 ILE A CA 1
ATOM 2420 C C . ILE A 1 289 ? -3.323 -7.275 24.748 1.00 90.00 289 ILE A C 1
ATOM 2422 O O . ILE A 1 289 ? -4.455 -7.154 25.211 1.00 90.00 289 ILE A O 1
ATOM 2426 N N . LYS A 1 290 ? -2.487 -6.236 24.628 1.00 92.19 290 LYS A N 1
ATOM 2427 C CA . LYS A 1 290 ? -2.831 -4.866 25.035 1.00 92.19 290 LYS A CA 1
ATOM 2428 C C . LYS A 1 290 ? -4.073 -4.362 24.302 1.00 92.19 290 LYS A C 1
ATOM 2430 O O . LYS A 1 290 ? -4.935 -3.775 24.943 1.00 92.19 290 LYS A O 1
ATOM 2435 N N . PHE A 1 291 ? -4.176 -4.625 22.999 1.00 92.69 291 PHE A N 1
ATOM 2436 C CA . PHE A 1 291 ? -5.333 -4.233 22.197 1.00 92.69 291 PHE A CA 1
ATOM 2437 C C . PHE A 1 291 ? -6.606 -4.936 22.675 1.00 92.69 291 PHE A C 1
ATOM 2439 O O . PHE A 1 291 ? -7.598 -4.277 22.965 1.00 92.69 291 PHE A O 1
ATOM 2446 N N . LYS A 1 292 ? -6.558 -6.262 22.875 1.00 91.88 292 LYS A N 1
ATOM 2447 C CA . LYS A 1 292 ? -7.709 -7.005 23.406 1.00 91.88 292 LYS A CA 1
ATOM 2448 C C . LYS A 1 292 ? -8.162 -6.499 24.773 1.00 91.88 292 LYS A C 1
ATOM 2450 O O . LYS A 1 292 ? -9.356 -6.316 24.981 1.00 91.88 292 LYS A O 1
ATOM 2455 N N . ASN A 1 293 ? -7.221 -6.242 25.678 1.00 93.00 293 ASN A N 1
ATOM 2456 C CA . ASN A 1 293 ? -7.532 -5.724 27.009 1.00 93.00 293 ASN A CA 1
ATOM 2457 C C . ASN A 1 293 ? -8.102 -4.301 26.954 1.00 93.00 293 ASN A C 1
ATOM 2459 O O . ASN A 1 293 ? -9.012 -3.989 27.714 1.00 93.00 293 ASN A O 1
ATOM 2463 N N . PHE A 1 294 ? -7.589 -3.449 26.062 1.00 95.38 294 PHE A N 1
ATOM 2464 C CA . PHE A 1 294 ? -8.115 -2.102 25.849 1.00 95.38 294 PHE A CA 1
ATOM 2465 C C . PHE A 1 294 ? -9.577 -2.146 25.400 1.00 95.38 294 PHE A C 1
ATOM 2467 O O . PHE A 1 294 ? -10.417 -1.541 26.058 1.00 95.38 294 PHE A O 1
ATOM 2474 N N . VAL A 1 295 ? -9.894 -2.934 24.366 1.00 94.38 295 VAL A N 1
ATOM 2475 C CA . VAL A 1 295 ? -11.270 -3.085 23.861 1.00 94.38 295 VAL A CA 1
ATOM 2476 C C . VAL A 1 295 ? -12.192 -3.702 24.919 1.00 94.38 295 VAL A C 1
ATOM 2478 O O . VAL A 1 295 ? -13.320 -3.253 25.099 1.00 94.38 295 VAL A O 1
ATOM 2481 N N . ASN A 1 296 ? -11.720 -4.700 25.672 1.00 94.88 296 ASN A N 1
ATOM 2482 C CA . ASN A 1 296 ? -12.505 -5.296 26.755 1.00 94.88 296 ASN A CA 1
ATOM 2483 C C . ASN A 1 296 ? -12.850 -4.267 27.845 1.00 94.88 296 ASN A C 1
ATOM 2485 O O . ASN A 1 296 ? -14.010 -4.134 28.225 1.00 94.88 296 ASN A O 1
ATOM 2489 N N . ASN A 1 297 ? -11.853 -3.509 28.308 1.00 95.25 297 ASN A N 1
ATOM 2490 C CA . ASN A 1 297 ? -12.044 -2.473 29.321 1.00 95.25 297 ASN A CA 1
ATOM 2491 C C . ASN A 1 297 ? -12.946 -1.343 28.827 1.00 95.25 297 ASN A C 1
ATOM 2493 O O . ASN A 1 297 ? -13.814 -0.911 29.578 1.00 95.25 297 ASN A O 1
ATOM 2497 N N . PHE A 1 298 ? -12.784 -0.924 27.570 1.00 96.12 298 PHE A N 1
ATOM 2498 C CA . PHE A 1 298 ? -13.656 0.053 26.925 1.00 96.12 298 PHE A CA 1
ATOM 2499 C C . PHE A 1 298 ? -15.129 -0.355 27.048 1.00 96.12 298 PHE A C 1
ATOM 2501 O O . PHE A 1 298 ? -15.949 0.419 27.535 1.00 96.12 298 PHE A O 1
ATOM 2508 N N . PHE A 1 299 ? -15.462 -1.606 26.709 1.00 94.56 299 PHE A N 1
ATOM 2509 C CA . PHE A 1 299 ? -16.842 -2.081 26.813 1.00 94.56 299 PHE A CA 1
ATOM 2510 C C . PHE A 1 299 ? -17.317 -2.336 28.238 1.00 94.56 299 PHE A C 1
ATOM 2512 O O . PHE A 1 299 ? -18.508 -2.194 28.494 1.00 94.56 299 PHE A O 1
ATOM 2519 N N . ASN A 1 300 ? -16.424 -2.669 29.172 1.00 93.44 300 ASN A N 1
ATOM 2520 C CA . ASN A 1 300 ? -16.800 -2.734 30.584 1.00 93.44 300 ASN A CA 1
ATOM 2521 C C . ASN A 1 300 ? -17.244 -1.354 31.092 1.00 93.44 300 ASN A C 1
ATOM 2523 O O . ASN A 1 300 ? -18.255 -1.264 31.775 1.00 93.44 300 ASN A O 1
ATOM 2527 N N . ILE A 1 301 ? -16.526 -0.294 30.712 1.00 93.75 301 ILE A N 1
ATOM 2528 C CA . ILE A 1 301 ? -16.832 1.086 31.110 1.00 93.75 301 ILE A CA 1
ATOM 2529 C C . ILE A 1 301 ? -18.103 1.585 30.419 1.00 93.75 301 ILE A C 1
ATOM 2531 O O . ILE A 1 301 ? -18.995 2.105 31.077 1.00 93.75 301 ILE A O 1
ATOM 2535 N N . TYR A 1 302 ? -18.241 1.349 29.113 1.00 92.75 302 TYR A N 1
ATOM 2536 C CA . TYR A 1 302 ? -19.454 1.698 28.368 1.00 92.75 302 TYR A CA 1
ATOM 2537 C C . TYR A 1 302 ? -20.714 0.974 28.884 1.00 92.75 302 TYR A C 1
ATOM 2539 O O . TYR A 1 302 ? -21.838 1.494 28.833 1.00 92.75 302 TYR A O 1
ATOM 2547 N N . ALA A 1 303 ? -20.564 -0.261 29.363 1.00 89.50 303 ALA A N 1
ATOM 2548 C CA . ALA A 1 303 ? -21.683 -1.025 29.891 1.00 89.50 303 ALA A CA 1
ATOM 2549 C C . ALA A 1 303 ? -22.203 -0.479 31.235 1.00 89.50 303 ALA A C 1
ATOM 2551 O O . ALA A 1 303 ? -23.423 -0.521 31.441 1.00 89.50 303 ALA A O 1
ATOM 2552 N N . GLY A 1 304 ? -21.323 0.104 32.055 1.00 77.31 304 GLY A N 1
ATOM 2553 C CA . GLY A 1 304 ? -21.593 0.461 33.450 1.00 77.31 304 GLY A CA 1
ATOM 2554 C C . GLY A 1 304 ? -21.245 -0.676 34.402 1.00 77.31 304 GLY A C 1
ATOM 2555 O O . GLY A 1 304 ? -21.752 -1.802 34.187 1.00 77.31 304 GLY A O 1
#

Radius of gyration: 24.84 Å; chains: 1; bounding box: 58×36×73 Å

pLDDT: mean 91.61, std 7.29, range [63.41, 98.56]

Foldseek 3Di:
DKDWPDWDWDQDPVQRWTWIWTWMDDPNFTKIWIWIQDPPQQKIWIWIDTPVQQKIKIKIWHPVDPFKIKMKIWIGGDPDIWIKIWIDGPFKIWMWTPDPQWTKIWMFGNVLTAIEIEIAHQEDEPPACLDCPHPNVVVLLVLPLQAQSDWYWYWYFHAYHPPPLQKGGWTFIWTRHRRKTWRAQTWIGRPPFKIKGFNTWTFDDDNVWTKIWGKIKIAGDHQVVVCVVLVADPLLRDDFGMWMWIKIAISVLQAMAIHDIATVNDDDVQLRVLRVVLRPDDRRHDDPVNVSVSVNVSSVSVSD

Sequence (304 aa):
INKIYNSKFFFDFNNLKNSLLSRNEIFNIPFKILIENDKFNKEVFFKFSSKKLRLDIENITSYNEKMVKEGSLEIYLLNDSSSFNYEIRKNSLDFKSDNKKNDYYGKLDFKPFYFYANFNNEGLSTKKLFDSDSILYDIISSEILNNLNLNINIDFNIKDIVNVNELNNLLLKIGIENGEINLDDSTILWKDDLMITLKKAILNMDKEKINLIGKVLIDVNDNEHFYKSFQVKKSLRKALKEIQFDFIFDFNLKEISFDNVEIDGKNFAEVDEFINNFNLRTNRKFNKIKFKNFVNNFFNIYAG